Protein AF-0000000083134078 (afdb_homodimer)

Foldseek 3Di:
DPPPPPPPPPPPPPPPPPPPPPVPVPQFDFPAKEKEAEDDAWKKKKKKAKDFPPKWKWKAFPVGDIDGGMDIDIYGNVRMTMIGIGIPCPVPQDQRIKMKIKMFTPVDDQPPVGPGGWIKMKIWTAPGPQGIDIDMDTDDPKDKDWDADGPHGIYIYTD/DPPPPPPPPPPPPPPPPPPPPPVPVPDFDFPAKEKEAEDDAWKKKKKKAKDFPPKWKWKAFPVGDIDGGMDIDIYGNVRMTMIGIGIPCVVPQDQRIKMKIKMFTPVDDQPPVGPGGWIKMKIWTAPGPQGIDIDMDTDDPKDKDWDADGPHGIYIYTD

Sequence (318 aa):
MKKNTITTILTSAILALTTFSVYAENPPTAHTTHNITVNNSSKWYVKIVGISPFQPAYFIDQINNVYSSELNYIVSKDNSAQYGFAFSFNGSTDFNVAYTITAIDTSQSADADQKKTKSCTFIVGANGPADPNIHVENYQGAQCNYQIIEGKGEDFTLNMKKNTITTILTSAILALTTFSVYAENPPTAHTTHNITVNNSSKWYVKIVGISPFQPAYFIDQINNVYSSELNYIVSKDNSAQYGFAFSFNGSTDFNVAYTITAIDTSQSADADQKKTKSCTFIVGANGPADPNIHVENYQGAQCNYQIIEGKGEDFTLN

Nearest PDB structures (foldseek):
  6q67-assembly1_A  TM=2.451E-01  e=1.482E-01  Sus scrofa
  6hmv-assembly1_A  TM=2.308E-01  e=1.649E-01  Homo sapiens
  3h8u-assembly1_B  TM=3.763E-01  e=2.019E+00  Klebsiella pneumoniae subsp. pneumoniae MGH 78578
  6q67-assembly1_A  TM=2.312E-01  e=1.692E-01  Sus scrofa
  3h8u-assembly1_B  TM=3.760E-01  e=2.054E+00  Klebsiella pneumoniae subsp. pneumoniae MGH 78578

Organism: Piscirickettsia salmonis (NCBI:txid1238)

Radius of gyration: 26.94 Å; Cα contacts (8 Å, |Δi|>4): 736; chains: 2; bounding box: 50×85×102 Å

Secondary structure (DSSP, 8-state):
---------------------------PPPSEEEEEEE-SS-EEEEEEEE-SSSSPEEEE-TT--EESSEEEEEEETTB-EEEEEEE--SS-------EEEEEEE-SS---SS-SS-SEEEEEEEEEETTEEEEEEEEETT---EEEEETTTEEEEEE-/---------------------------PPPSEEEEEEE-SS-EEEEEEEE--SSSPEEEE-TT--EESSEEEEEEETTB-EEEEEEE--SS-------EEEEEEE-SS---SS-SS-SEEEEEEEEEETTEEEEEEEEETT---EEEEETTTEEEEEE-

Structure (mmCIF, N/CA/C/O backbone):
data_AF-0000000083134078-model_v1
#
loop_
_entity.id
_entity.type
_entity.pdbx_description
1 polymer 'Uncharacterized protein'
#
loop_
_atom_site.group_PDB
_atom_site.id
_atom_site.type_symbol
_atom_site.label_atom_id
_atom_site.label_alt_id
_atom_site.label_comp_id
_atom_site.label_asym_id
_atom_site.label_entity_id
_atom_site.label_seq_id
_atom_site.pdbx_PDB_ins_code
_atom_site.Cartn_x
_atom_site.Cartn_y
_atom_site.Cartn_z
_atom_site.occupancy
_atom_site.B_iso_or_equiv
_atom_site.auth_seq_id
_atom_site.auth_comp_id
_atom_site.auth_asym_id
_atom_site.auth_atom_id
_atom_site.pdbx_PDB_model_num
ATOM 1 N N . MET A 1 1 ? 3.801 -7.398 85.375 1 31.44 1 MET A N 1
ATOM 2 C CA . MET A 1 1 ? 4.266 -7.594 84 1 31.44 1 MET A CA 1
ATOM 3 C C . MET A 1 1 ? 3.113 -7.457 83 1 31.44 1 MET A C 1
ATOM 5 O O . MET A 1 1 ? 2.242 -8.328 82.938 1 31.44 1 MET A O 1
ATOM 9 N N . LYS A 1 2 ? 2.668 -6.199 82.75 1 30.86 2 LYS A N 1
ATOM 10 C CA . LYS A 1 2 ? 1.542 -5.879 81.875 1 30.86 2 LYS A CA 1
ATOM 11 C C . LYS A 1 2 ? 1.829 -6.293 80.438 1 30.86 2 LYS A C 1
ATOM 13 O O . LYS A 1 2 ? 2.854 -5.906 79.875 1 30.86 2 LYS A O 1
ATOM 18 N N . LYS A 1 3 ? 1.217 -7.422 80 1 37.41 3 LYS A N 1
ATOM 19 C CA . LYS A 1 3 ? 1.181 -7.984 78.625 1 37.41 3 LYS A CA 1
ATOM 20 C C . LYS A 1 3 ? 0.671 -6.961 77.625 1 37.41 3 LYS A C 1
ATOM 22 O O . LYS A 1 3 ? -0.495 -6.562 77.688 1 37.41 3 LYS A O 1
ATOM 27 N N . ASN A 1 4 ? 1.485 -5.988 77.25 1 33 4 ASN A N 1
ATOM 28 C CA . ASN A 1 4 ? 1.105 -5.082 76.188 1 33 4 ASN A CA 1
ATOM 29 C C . ASN A 1 4 ? 0.767 -5.848 74.938 1 33 4 ASN A C 1
ATOM 31 O O . ASN A 1 4 ? 1.604 -6.586 74.375 1 33 4 ASN A O 1
ATOM 35 N N . THR A 1 5 ? -0.509 -6.215 74.688 1 34.94 5 THR A N 1
ATOM 36 C CA . THR A 1 5 ? -1.077 -6.777 73.5 1 34.94 5 THR A CA 1
ATOM 37 C C . THR A 1 5 ? -0.816 -5.863 72.312 1 34.94 5 THR A C 1
ATOM 39 O O . THR A 1 5 ? -1.183 -4.684 72.312 1 34.94 5 THR A O 1
ATOM 42 N N . ILE A 1 6 ? 0.261 -6.078 71.5 1 36.75 6 ILE A N 1
ATOM 43 C CA . ILE A 1 6 ? 0.601 -5.484 70.25 1 36.75 6 ILE A CA 1
ATOM 44 C C . ILE A 1 6 ? -0.548 -5.691 69.25 1 36.75 6 ILE A C 1
ATOM 46 O O . ILE A 1 6 ? -0.917 -6.828 68.938 1 36.75 6 ILE A O 1
ATOM 50 N N . THR A 1 7 ? -1.551 -4.879 69.25 1 37.53 7 THR A N 1
ATOM 51 C CA . THR A 1 7 ? -2.562 -4.938 68.25 1 37.53 7 THR A CA 1
ATOM 52 C C . THR A 1 7 ? -1.945 -4.633 66.875 1 37.53 7 THR A C 1
ATOM 54 O O . THR A 1 7 ? -1.412 -3.545 66.625 1 37.53 7 THR A O 1
ATOM 57 N N . THR A 1 8 ? -1.4 -5.637 66.188 1 37.88 8 THR A N 1
ATOM 58 C CA . THR A 1 8 ? -0.969 -5.527 64.812 1 37.88 8 THR A CA 1
ATOM 59 C C . THR A 1 8 ? -2.115 -5.047 63.906 1 37.88 8 THR A C 1
ATOM 61 O O . THR A 1 8 ? -3.154 -5.703 63.812 1 37.88 8 THR A O 1
ATOM 64 N N . ILE A 1 9 ? -2.205 -3.738 63.719 1 40.34 9 ILE A N 1
ATOM 65 C CA . ILE A 1 9 ? -3.111 -3.17 62.75 1 40.34 9 ILE A CA 1
ATOM 66 C C . ILE A 1 9 ? -2.762 -3.707 61.344 1 40.34 9 ILE A C 1
ATOM 68 O O . ILE A 1 9 ? -1.648 -3.504 60.844 1 40.34 9 ILE A O 1
ATOM 72 N N . LEU A 1 10 ? -3.314 -4.828 60.969 1 38.94 10 LEU A N 1
ATOM 73 C CA . LEU A 1 10 ? -3.264 -5.293 59.594 1 38.94 10 LEU A CA 1
ATOM 74 C C . LEU A 1 10 ? -3.859 -4.258 58.625 1 38.94 10 LEU A C 1
ATOM 76 O O . LEU A 1 10 ? -5.062 -3.994 58.688 1 38.94 10 LEU A O 1
ATOM 80 N N . THR A 1 11 ? -3.066 -3.268 58.25 1 36.16 11 THR A N 1
ATOM 81 C CA . THR A 1 11 ? -3.457 -2.387 57.156 1 36.16 11 THR A CA 1
ATOM 82 C C . THR A 1 11 ? -3.686 -3.186 55.875 1 36.16 11 THR A C 1
ATOM 84 O O . THR A 1 11 ? -2.766 -3.83 55.375 1 36.16 11 THR A O 1
ATOM 87 N N . SER A 1 12 ? -4.887 -3.641 55.688 1 36.19 12 SER A N 1
ATOM 88 C CA . SER A 1 12 ? -5.273 -4.168 54.406 1 36.19 12 SER A CA 1
ATOM 89 C C . SER A 1 12 ? -5.008 -3.15 53.281 1 36.19 12 SER A C 1
ATOM 91 O O . SER A 1 12 ? -5.574 -2.057 53.281 1 36.19 12 SER A O 1
ATOM 93 N N . ALA A 1 13 ? -3.789 -3.129 52.812 1 37.25 13 ALA A N 1
ATOM 94 C CA . ALA A 1 13 ? -3.576 -2.402 51.562 1 37.25 13 ALA A CA 1
ATOM 95 C C . ALA A 1 13 ? -4.551 -2.865 50.469 1 37.25 13 ALA A C 1
ATOM 97 O O . ALA A 1 13 ? -4.543 -4.035 50.094 1 37.25 13 ALA A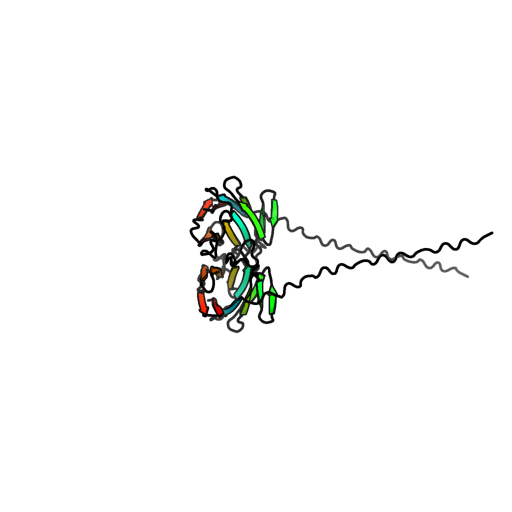 O 1
ATOM 98 N N . ILE A 1 14 ? -5.703 -2.25 50.438 1 36.5 14 ILE A N 1
ATOM 99 C CA . ILE A 1 14 ? -6.562 -2.424 49.281 1 36.5 14 ILE A CA 1
ATOM 100 C C . ILE A 1 14 ? -5.762 -2.178 48 1 36.5 14 ILE A C 1
ATOM 102 O O . ILE A 1 14 ? -5.246 -1.077 47.781 1 36.5 14 ILE A O 1
ATOM 106 N N . LEU A 1 15 ? -5.062 -3.17 47.5 1 38.94 15 LEU A N 1
ATOM 107 C CA . LEU A 1 15 ? -4.609 -3.111 46.125 1 38.94 15 LEU A CA 1
ATOM 108 C C . LEU A 1 15 ? -5.754 -2.727 45.188 1 38.94 15 LEU A C 1
ATOM 110 O O . LEU A 1 15 ? -6.695 -3.502 45 1 38.94 15 LEU A O 1
ATOM 114 N N . ALA A 1 16 ? -5.957 -1.44 45.094 1 37.16 16 ALA A N 1
ATOM 115 C CA . ALA A 1 16 ? -6.828 -1.016 44 1 37.16 16 ALA A CA 1
ATOM 116 C C . ALA A 1 16 ? -6.363 -1.605 42.656 1 37.16 16 ALA A C 1
ATOM 118 O O . ALA A 1 16 ? -5.309 -1.231 42.156 1 37.16 16 ALA A O 1
ATOM 119 N N . LEU A 1 17 ? -6.746 -2.82 42.406 1 37.56 17 LEU A N 1
ATOM 120 C CA . LEU A 1 17 ? -6.703 -3.223 41 1 37.56 17 LEU A CA 1
ATOM 121 C C . LEU A 1 17 ? -7.328 -2.156 40.094 1 37.56 17 LEU A C 1
ATOM 123 O O . LEU A 1 17 ? -8.547 -1.947 40.125 1 37.56 17 LEU A O 1
ATOM 127 N N . THR A 1 18 ? -6.598 -1.135 39.875 1 36.56 18 THR A N 1
ATOM 128 C CA . THR A 1 18 ? -7.031 -0.328 38.75 1 36.56 18 THR A CA 1
ATOM 129 C C . THR A 1 18 ? -7.328 -1.21 37.531 1 36.56 18 THR A C 1
ATOM 131 O O . THR A 1 18 ? -6.43 -1.861 37 1 36.56 18 THR A O 1
ATOM 134 N N . THR A 1 19 ? -8.547 -1.695 37.469 1 36.25 19 THR A N 1
ATOM 135 C CA . THR A 1 19 ? -8.984 -2.184 36.188 1 36.25 19 THR A CA 1
ATOM 136 C C . THR A 1 19 ? -8.633 -1.188 35.094 1 36.25 19 THR A C 1
ATOM 138 O O . THR A 1 19 ? -9.086 -0.04 35.094 1 36.25 19 THR A O 1
ATOM 141 N N . PHE A 1 20 ? -7.438 -1.213 34.594 1 33.19 20 PHE A N 1
ATOM 142 C CA . PHE A 1 20 ? -7.359 -0.649 33.25 1 33.19 20 PHE A CA 1
ATOM 143 C C . PHE A 1 20 ? -8.57 -1.047 32.438 1 33.19 20 PHE A C 1
ATOM 145 O O . PHE A 1 20 ? -8.781 -2.229 32.156 1 33.19 20 PHE A O 1
ATOM 152 N N . SER A 1 21 ? -9.602 -0.373 32.656 1 33.81 21 SER A N 1
ATOM 153 C CA . SER A 1 21 ? -10.586 -0.523 31.578 1 33.81 21 SER A CA 1
ATOM 154 C C . SER A 1 21 ? -9.906 -0.585 30.219 1 33.81 21 SER A C 1
ATOM 156 O O . SER A 1 21 ? -9.281 0.387 29.781 1 33.81 21 SER A O 1
ATOM 158 N N . VAL A 1 22 ? -9.312 -1.661 29.859 1 34.5 22 VAL A N 1
ATOM 159 C CA . VAL A 1 22 ? -9.234 -1.769 28.406 1 34.5 22 VAL A CA 1
ATOM 160 C C . VAL A 1 22 ? -10.492 -1.168 27.781 1 34.5 22 VAL A C 1
ATOM 162 O O . VAL A 1 22 ? -11.594 -1.691 27.969 1 34.5 22 VAL A O 1
ATOM 165 N N . TYR A 1 23 ? -10.773 0.111 28 1 34.47 23 TYR A N 1
ATOM 166 C CA . TYR A 1 23 ? -11.734 0.601 27.016 1 34.47 23 TYR A CA 1
ATOM 167 C C . TYR A 1 23 ? -11.766 -0.298 25.781 1 34.47 23 TYR A C 1
ATOM 169 O O . TYR A 1 23 ? -10.766 -0.421 25.078 1 34.47 23 TYR A O 1
ATOM 177 N N . ALA A 1 24 ? -12.281 -1.46 25.922 1 36.22 24 ALA A N 1
ATOM 178 C CA . ALA A 1 24 ? -12.68 -2.186 24.719 1 36.22 24 ALA A CA 1
ATOM 179 C C . ALA A 1 24 ? -13.117 -1.225 23.609 1 36.22 24 ALA A C 1
ATOM 181 O O . ALA A 1 24 ? -14.133 -0.534 23.75 1 36.22 24 ALA A O 1
ATOM 182 N N . GLU A 1 25 ? -12.297 -0.34 23.125 1 45.81 25 GLU A N 1
ATOM 183 C CA . GLU A 1 25 ? -12.805 0.382 21.953 1 45.81 25 GLU A CA 1
ATOM 184 C C . GLU A 1 25 ? -13.812 -0.462 21.172 1 45.81 25 GLU A C 1
ATOM 186 O O . GLU A 1 25 ? -13.602 -1.659 20.969 1 45.81 25 GLU A O 1
ATOM 191 N N . ASN A 1 26 ? -15.109 -0.338 21.422 1 53.22 26 ASN A N 1
ATOM 192 C CA . ASN A 1 26 ? -16.094 -0.969 20.562 1 53.22 26 ASN A CA 1
ATOM 193 C C . ASN A 1 26 ? -15.523 -1.249 19.172 1 53.22 26 ASN A C 1
ATOM 195 O O . ASN A 1 26 ? -14.797 -0.426 18.625 1 53.22 26 ASN A O 1
ATOM 199 N N . PRO A 1 27 ? -15.516 -2.529 18.906 1 59.06 27 PRO A N 1
ATOM 200 C CA . PRO A 1 27 ? -15.016 -2.801 17.562 1 59.06 27 PRO A CA 1
ATOM 201 C C . PRO A 1 27 ? -15.523 -1.796 16.531 1 59.06 27 PRO A C 1
ATOM 203 O O . PRO A 1 27 ? -16.672 -1.366 16.594 1 59.06 27 PRO A O 1
ATOM 206 N N . PRO A 1 28 ? -14.625 -1.198 15.82 1 74.81 28 PRO A N 1
ATOM 207 C CA . PRO A 1 28 ? -15.086 -0.251 14.797 1 74.81 28 PRO A CA 1
ATOM 208 C C . PRO A 1 28 ? -16.172 -0.836 13.898 1 74.81 28 PRO A C 1
ATOM 210 O O . PRO A 1 28 ? -16.188 -2.043 13.648 1 74.81 28 PRO A O 1
ATOM 213 N N . THR A 1 29 ? -17.234 -0.148 13.758 1 83.69 29 THR A N 1
ATOM 214 C CA . THR A 1 29 ? -18.266 -0.491 12.773 1 83.69 29 THR A CA 1
ATOM 215 C C . THR A 1 29 ? -17.797 -0.151 11.359 1 83.69 29 THR A C 1
ATOM 217 O O . THR A 1 29 ? -17.188 0.9 11.141 1 83.69 29 THR A O 1
ATOM 220 N N . ALA A 1 30 ? -18.141 -1.077 10.469 1 88.62 30 ALA A N 1
ATOM 221 C CA . ALA A 1 30 ? -17.719 -0.867 9.086 1 88.62 30 ALA A CA 1
ATOM 222 C C . ALA A 1 30 ? -18.359 0.384 8.5 1 88.62 30 ALA A C 1
ATOM 224 O O . ALA A 1 30 ? -19.578 0.586 8.625 1 88.62 30 ALA A O 1
ATOM 225 N N . HIS A 1 31 ? -17.609 1.177 7.867 1 89.19 31 HIS A N 1
ATOM 226 C CA . HIS A 1 31 ? -18.094 2.322 7.102 1 89.19 31 HIS A CA 1
ATOM 227 C C . HIS A 1 31 ? -18.547 1.9 5.707 1 89.19 31 HIS A C 1
ATOM 229 O O . HIS A 1 31 ? -19.516 2.445 5.176 1 89.19 31 HIS A O 1
ATOM 235 N N . THR A 1 32 ? -17.812 1.04 5.141 1 93.88 32 THR A N 1
ATOM 236 C CA . THR A 1 32 ? -18.141 0.482 3.834 1 93.88 32 THR A CA 1
ATOM 237 C C . THR A 1 32 ? -17.938 -1.031 3.828 1 93.88 32 THR A C 1
ATOM 239 O O . THR A 1 32 ? -17.188 -1.57 4.648 1 93.88 32 THR A O 1
ATOM 242 N N . THR A 1 33 ? -18.672 -1.695 2.924 1 96.38 33 THR A N 1
ATOM 243 C CA . THR A 1 33 ? -18.531 -3.129 2.695 1 96.38 33 THR A CA 1
ATOM 244 C C . THR A 1 33 ? -18.078 -3.408 1.265 1 96.38 33 THR A C 1
ATOM 246 O O . THR A 1 33 ? -18.578 -2.789 0.321 1 96.38 33 THR A O 1
ATOM 249 N N . HIS A 1 34 ? -17.203 -4.367 1.06 1 98.31 34 HIS A N 1
ATOM 250 C CA . HIS A 1 34 ? -16.578 -4.625 -0.233 1 98.31 34 HIS A CA 1
ATOM 251 C C . HIS A 1 34 ? -16.594 -6.113 -0.566 1 98.31 34 HIS A C 1
ATOM 253 O O . HIS A 1 34 ? -16.484 -6.953 0.328 1 98.31 34 HIS A O 1
ATOM 259 N N . ASN A 1 35 ? -16.734 -6.391 -1.796 1 98.31 35 ASN A N 1
ATOM 260 C CA . ASN A 1 35 ? -16.594 -7.746 -2.316 1 98.31 35 ASN A CA 1
ATOM 261 C C . ASN A 1 35 ? -15.398 -7.875 -3.256 1 98.31 35 ASN A C 1
ATOM 263 O O . ASN A 1 35 ? -15.109 -6.953 -4.023 1 98.31 35 ASN A O 1
ATOM 267 N N . ILE A 1 36 ? -14.719 -9.016 -3.156 1 98.75 36 ILE A N 1
ATOM 268 C CA . ILE A 1 36 ? -13.672 -9.375 -4.105 1 98.75 36 ILE A CA 1
ATOM 269 C C . ILE A 1 36 ? -14.039 -10.68 -4.812 1 98.75 36 ILE A C 1
ATOM 271 O O . ILE A 1 36 ? -14.227 -11.719 -4.168 1 98.75 36 ILE A O 1
ATOM 275 N N . THR A 1 37 ? -14.109 -10.586 -6.094 1 98.44 37 THR A N 1
ATOM 276 C CA . THR A 1 37 ? -14.547 -11.75 -6.852 1 98.44 37 THR A CA 1
ATOM 277 C C . THR A 1 37 ? -13.586 -12.039 -8 1 98.44 37 THR A C 1
ATOM 279 O O . THR A 1 37 ? -12.797 -11.172 -8.391 1 98.44 37 THR A O 1
ATOM 282 N N . VAL A 1 38 ? -13.594 -13.266 -8.453 1 97.12 38 VAL A N 1
ATOM 283 C CA . VAL A 1 38 ? -12.852 -13.742 -9.617 1 97.12 38 VAL A CA 1
ATOM 284 C C . VAL A 1 38 ? -13.82 -14.32 -10.648 1 97.12 38 VAL A C 1
ATOM 286 O O . VAL A 1 38 ? -14.703 -15.109 -10.312 1 97.12 38 VAL A O 1
ATOM 289 N N . ASN A 1 39 ? -13.617 -13.922 -11.867 1 89 39 ASN A N 1
ATOM 290 C CA . ASN A 1 39 ? -14.555 -14.383 -12.883 1 89 39 ASN A CA 1
ATOM 291 C C . ASN A 1 39 ? -13.992 -15.555 -13.68 1 89 39 ASN A C 1
ATOM 293 O O . ASN A 1 39 ? -14.711 -16.188 -14.461 1 89 39 ASN A O 1
ATOM 297 N N . ASN A 1 40 ? -12.805 -15.867 -13.539 1 90.81 40 ASN A N 1
ATOM 298 C CA . ASN A 1 40 ? -12.18 -16.969 -14.266 1 90.81 40 ASN A CA 1
ATOM 299 C C . ASN A 1 40 ? -11.727 -18.078 -13.32 1 90.81 40 ASN A C 1
ATOM 301 O O . ASN A 1 40 ? -12.094 -18.094 -12.141 1 90.81 40 ASN A O 1
ATOM 305 N N . SER A 1 41 ? -11.016 -19.047 -13.82 1 89.44 41 SER A N 1
ATOM 306 C CA . SER A 1 41 ? -10.656 -20.219 -13.023 1 89.44 41 SER A CA 1
ATOM 307 C C . SER A 1 41 ? -9.398 -19.984 -12.211 1 89.44 41 SER A C 1
ATOM 309 O O . SER A 1 41 ? -8.852 -20.906 -11.602 1 89.44 41 SER A O 1
ATOM 311 N N . SER A 1 42 ? -9 -18.781 -12.148 1 92.12 42 SER A N 1
ATOM 312 C CA . SER A 1 42 ? -7.762 -18.484 -11.43 1 92.12 42 SER A CA 1
ATOM 313 C C . SER A 1 42 ? -7.992 -18.469 -9.922 1 92.12 42 SER A C 1
ATOM 315 O O . SER A 1 42 ? -9.117 -18.297 -9.461 1 92.12 42 SER A O 1
ATOM 317 N N . LYS A 1 43 ? -6.91 -18.781 -9.25 1 94.56 43 LYS A N 1
ATOM 318 C CA . LYS A 1 43 ? -6.855 -18.641 -7.793 1 94.56 43 LYS A CA 1
ATOM 319 C C . LYS A 1 43 ? -5.918 -17.516 -7.379 1 94.56 43 LYS A C 1
ATOM 321 O O . LYS A 1 43 ? -4.762 -17.469 -7.801 1 94.56 43 LYS A O 1
ATOM 326 N N . TRP A 1 44 ? -6.48 -16.625 -6.547 1 96.06 44 TRP A N 1
ATOM 327 C CA . TRP A 1 44 ? -5.723 -15.422 -6.188 1 96.06 44 TRP A CA 1
ATOM 328 C C . TRP A 1 44 ? -5.477 -15.367 -4.684 1 96.06 44 TRP A C 1
ATOM 330 O O . TRP A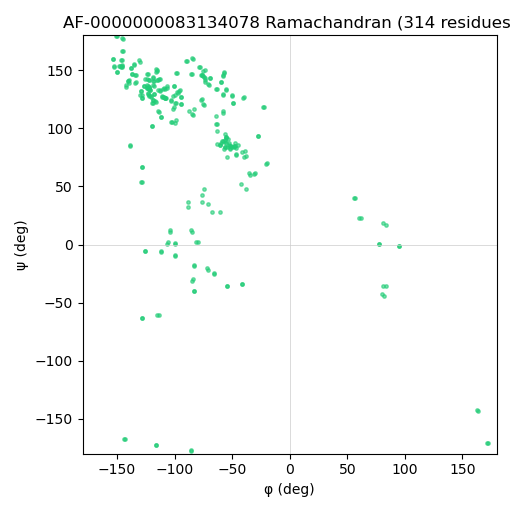 1 44 ? -6.371 -15.68 -3.891 1 96.06 44 TRP A O 1
ATOM 340 N N . TYR A 1 45 ? -4.301 -15.016 -4.309 1 95.31 45 TYR A N 1
ATOM 341 C CA . TYR A 1 45 ? -4.023 -14.609 -2.934 1 95.31 45 TYR A CA 1
ATOM 342 C C . TYR A 1 45 ? -4.109 -13.094 -2.785 1 95.31 45 TYR A C 1
ATOM 344 O O . TYR A 1 45 ? -3.467 -12.359 -3.535 1 95.31 45 TYR A O 1
ATOM 352 N N . VAL A 1 46 ? -4.906 -12.703 -1.833 1 97.38 46 VAL A N 1
ATOM 353 C CA . VAL A 1 46 ? -5.203 -11.281 -1.658 1 97.38 46 VAL A CA 1
ATOM 354 C C . VAL A 1 46 ? -4.711 -10.812 -0.291 1 97.38 46 VAL A C 1
ATOM 356 O O . VAL A 1 46 ? -4.98 -11.461 0.727 1 97.38 46 VAL A O 1
ATOM 359 N N . LYS A 1 47 ? -3.975 -9.75 -0.27 1 96.88 47 LYS A N 1
ATOM 360 C CA . LYS A 1 47 ? -3.547 -9.086 0.96 1 96.88 47 LYS A CA 1
ATOM 361 C C . LYS A 1 47 ? -4.078 -7.66 1.032 1 96.88 47 LYS A C 1
ATOM 363 O O . LYS A 1 47 ? -3.896 -6.875 0.1 1 96.88 47 LYS A O 1
ATOM 368 N N . ILE A 1 48 ? -4.77 -7.355 2.084 1 98 48 ILE A N 1
ATOM 369 C CA . ILE A 1 48 ? -5.289 -6.02 2.361 1 98 48 ILE A CA 1
ATOM 370 C C . ILE A 1 48 ? -4.504 -5.387 3.508 1 98 48 ILE A C 1
ATOM 372 O O . ILE A 1 48 ? -4.383 -5.977 4.586 1 98 48 ILE A O 1
ATOM 376 N N . VAL A 1 49 ? -3.965 -4.172 3.266 1 96.56 49 VAL A N 1
ATOM 377 C CA . VAL A 1 49 ? -3.082 -3.566 4.258 1 96.56 49 VAL A CA 1
ATOM 378 C C . VAL A 1 49 ? -3.338 -2.062 4.328 1 96.56 49 VAL A C 1
ATOM 380 O O . VAL A 1 49 ? -3.43 -1.395 3.295 1 96.56 49 VAL A O 1
ATOM 383 N N . GLY A 1 50 ? -3.426 -1.51 5.574 1 95.44 50 GLY A N 1
ATOM 384 C CA . GLY A 1 50 ? -3.453 -0.065 5.746 1 95.44 50 GLY A CA 1
ATOM 385 C C . GLY A 1 50 ? -2.123 0.597 5.434 1 95.44 50 GLY A C 1
ATOM 386 O O . GLY A 1 50 ? -1.069 0.111 5.852 1 95.44 50 GLY A O 1
ATOM 387 N N . ILE A 1 51 ? -2.225 1.786 4.699 1 96 51 ILE A N 1
ATOM 388 C CA . ILE A 1 51 ? -0.951 2.32 4.234 1 96 51 ILE A CA 1
ATOM 389 C C . ILE A 1 51 ? -0.797 3.768 4.695 1 96 51 ILE A C 1
ATOM 391 O O . ILE A 1 51 ? 0.259 4.379 4.508 1 96 51 ILE A O 1
ATOM 395 N N . SER A 1 52 ? -1.766 4.301 5.27 1 91.38 52 SER A N 1
ATOM 396 C CA . SER A 1 52 ? -1.7 5.699 5.68 1 91.38 52 SER A CA 1
ATOM 397 C C . SER A 1 52 ? -1.044 5.844 7.047 1 91.38 52 SER A C 1
ATOM 399 O O . SER A 1 52 ? -1.258 5.016 7.934 1 91.38 52 SER A O 1
ATOM 401 N N . PRO A 1 53 ? -0.335 7 7.145 1 87.69 53 PRO A N 1
ATOM 402 C CA . PRO A 1 53 ? 0.159 7.293 8.492 1 87.69 53 PRO A CA 1
ATOM 403 C C . PRO A 1 53 ? -0.947 7.758 9.438 1 87.69 53 PRO A C 1
ATOM 405 O O . PRO A 1 53 ? -1.974 8.273 8.984 1 87.69 53 PRO A O 1
ATOM 408 N N . PHE A 1 54 ? -0.893 7.531 10.758 1 76.94 54 PHE A N 1
ATOM 409 C CA . PHE A 1 54 ? -1.617 8.109 11.883 1 76.94 54 PHE A CA 1
ATOM 410 C C . PHE A 1 54 ? -2.996 7.48 12.023 1 76.94 54 PHE A C 1
ATOM 412 O O . PHE A 1 54 ? -3.494 7.305 13.133 1 76.94 54 PHE A O 1
ATOM 419 N N . GLN A 1 55 ? -3.643 7.309 10.805 1 75.25 55 GLN A N 1
ATOM 420 C CA . GLN A 1 55 ? -4.992 6.77 10.93 1 75.25 55 GLN A CA 1
ATOM 421 C C . GLN A 1 55 ? -5.02 5.277 10.602 1 75.25 55 GLN A C 1
ATOM 423 O O . GLN A 1 55 ? -4.785 4.879 9.461 1 75.25 55 GLN A O 1
ATOM 428 N N . PRO A 1 56 ? -5.359 4.625 11.586 1 81 56 PRO A N 1
ATOM 429 C CA . PRO A 1 56 ? -5.387 3.186 11.32 1 81 56 PRO A CA 1
ATOM 430 C C . PRO A 1 56 ? -6.574 2.768 10.461 1 81 56 PRO A C 1
ATOM 432 O O . PRO A 1 56 ? -7.656 3.352 10.562 1 81 56 PRO A O 1
ATOM 435 N N . ALA A 1 57 ? -6.301 1.851 9.641 1 89.12 57 ALA A N 1
ATOM 436 C CA . ALA A 1 57 ? -7.355 1.145 8.914 1 89.12 57 ALA A CA 1
ATOM 437 C C . ALA A 1 57 ? -7.73 -0.152 9.625 1 89.12 57 ALA A C 1
ATOM 439 O O . ALA A 1 57 ? -6.859 -0.889 10.094 1 89.12 57 ALA A O 1
ATOM 440 N N . TYR A 1 58 ? -9.055 -0.314 9.758 1 91.75 58 TYR A N 1
ATOM 441 C CA . TYR A 1 58 ? -9.539 -1.58 10.297 1 91.75 58 TYR A CA 1
ATOM 442 C C . TYR A 1 58 ? -10.312 -2.359 9.242 1 91.75 58 TYR A C 1
ATOM 444 O O . TYR A 1 58 ? -11.078 -1.778 8.469 1 91.75 58 TYR A O 1
ATOM 452 N N . PHE A 1 59 ? -10.094 -3.646 9.328 1 95.69 59 PHE A N 1
ATOM 453 C CA . PHE A 1 59 ? -10.781 -4.543 8.406 1 95.69 59 PHE A CA 1
ATOM 454 C C . PHE A 1 59 ? -11.602 -5.578 9.156 1 95.69 59 PHE A C 1
ATOM 456 O O . PHE A 1 59 ? -11.125 -6.168 10.133 1 95.69 59 PHE A O 1
ATOM 463 N N . ILE A 1 60 ? -12.781 -5.766 8.742 1 95.56 60 ILE A N 1
ATOM 464 C CA . ILE A 1 60 ? -13.719 -6.676 9.391 1 95.56 60 ILE A CA 1
ATOM 465 C C . ILE A 1 60 ? -14.086 -7.805 8.43 1 95.56 60 ILE A C 1
ATOM 467 O O . ILE A 1 60 ? -14.594 -7.551 7.332 1 95.56 60 ILE A O 1
ATOM 471 N N . ASP A 1 61 ? -13.859 -8.977 8.852 1 95.5 61 ASP A N 1
ATOM 472 C CA . ASP A 1 61 ? -14.141 -10.086 7.938 1 95.5 61 ASP A CA 1
ATOM 473 C C . ASP A 1 61 ? -15.602 -10.516 8.031 1 95.5 61 ASP A C 1
ATOM 475 O O . ASP A 1 61 ? -16.406 -9.883 8.727 1 95.5 61 ASP A O 1
ATOM 479 N N . GLN A 1 62 ? -15.93 -11.516 7.301 1 92.31 62 GLN A N 1
ATOM 480 C CA . GLN A 1 62 ? -17.312 -11.945 7.141 1 92.31 62 GLN A CA 1
ATOM 481 C C . GLN A 1 62 ? -17.891 -12.461 8.461 1 92.31 62 GLN A C 1
ATOM 483 O O . GLN A 1 62 ? -19.109 -12.5 8.641 1 92.31 62 GLN A O 1
ATOM 488 N N . ILE A 1 63 ? -17.062 -12.906 9.312 1 92.25 63 ILE A N 1
ATOM 489 C CA . ILE A 1 63 ? -17.562 -13.422 10.586 1 92.25 63 ILE A CA 1
ATOM 490 C C . ILE A 1 63 ? -17.297 -12.398 11.695 1 92.25 63 ILE A C 1
ATOM 492 O O . ILE A 1 63 ? -17.234 -12.758 12.875 1 92.25 63 ILE A O 1
ATOM 496 N N . ASN A 1 64 ? -16.938 -11.195 11.391 1 92.06 64 ASN A N 1
ATOM 497 C CA . ASN A 1 64 ? -16.875 -9.992 12.219 1 92.06 64 ASN A CA 1
ATOM 498 C C . ASN A 1 64 ? -15.609 -9.945 13.055 1 92.06 64 ASN A C 1
ATOM 500 O O . ASN A 1 64 ? -15.57 -9.305 14.109 1 92.06 64 ASN A O 1
ATOM 504 N N . ASN A 1 65 ? -14.641 -10.734 12.656 1 93.81 65 ASN A N 1
ATOM 505 C CA . ASN A 1 65 ? -13.328 -10.477 13.242 1 93.81 65 ASN A CA 1
ATOM 506 C C . ASN A 1 65 ? -12.734 -9.164 12.742 1 93.81 65 ASN A C 1
ATOM 508 O O . ASN A 1 65 ? -12.875 -8.836 11.562 1 93.81 65 ASN A O 1
ATOM 512 N N . VAL A 1 66 ? -12.039 -8.484 13.68 1 92.81 66 VAL A N 1
ATOM 513 C CA . VAL A 1 66 ? -11.461 -7.188 13.336 1 92.81 66 VAL A CA 1
ATOM 514 C C . VAL A 1 66 ? -9.945 -7.309 13.234 1 92.81 66 VAL A C 1
ATOM 516 O O . VAL A 1 66 ? -9.305 -7.891 14.117 1 92.81 66 VAL A O 1
ATOM 519 N N . TYR A 1 67 ? -9.43 -6.715 12.148 1 92.38 67 TYR A N 1
ATOM 520 C CA . TYR A 1 67 ? -7.996 -6.711 11.891 1 92.38 67 TYR A CA 1
ATOM 521 C C . TYR A 1 67 ? -7.473 -5.285 11.734 1 92.38 67 TYR A C 1
ATOM 523 O O . TYR A 1 67 ? -8.102 -4.457 11.07 1 92.38 67 TYR A O 1
ATOM 531 N N . SER A 1 68 ? -6.289 -4.918 12.336 1 84.62 68 SER A N 1
ATOM 532 C CA . SER A 1 68 ? -5.762 -3.561 12.258 1 84.62 68 SER A CA 1
ATOM 533 C C . SER A 1 68 ? -4.484 -3.514 11.43 1 84.62 68 SER A C 1
ATOM 535 O O . SER A 1 68 ? -3.953 -2.436 11.156 1 84.62 68 SER A O 1
ATOM 537 N N . SER A 1 69 ? -3.934 -4.566 11.008 1 82.38 69 SER A N 1
ATOM 538 C CA . SER A 1 69 ? -2.67 -4.578 10.281 1 82.38 69 SER A CA 1
ATOM 539 C C . SER A 1 69 ? -2.865 -5.043 8.836 1 82.38 69 SER A C 1
ATOM 541 O O . SER A 1 69 ? -2.602 -4.293 7.895 1 82.38 69 SER A O 1
ATOM 543 N N . GLU A 1 70 ? -3.359 -6.27 8.75 1 92.56 70 GLU A N 1
ATOM 544 C CA . GLU A 1 70 ? -3.578 -6.832 7.418 1 92.56 70 GLU A CA 1
ATOM 545 C C . GLU A 1 70 ? -4.695 -7.871 7.441 1 92.56 70 GLU A C 1
ATOM 547 O O . GLU A 1 70 ? -5.031 -8.414 8.5 1 92.56 70 GLU A O 1
ATOM 552 N N . LEU A 1 71 ? -5.32 -8.047 6.371 1 96.56 71 LEU A N 1
ATOM 553 C CA . LEU A 1 71 ? -6.328 -9.07 6.125 1 96.56 71 LEU A CA 1
ATOM 554 C C . LEU A 1 71 ? -6.027 -9.836 4.836 1 96.56 71 LEU A C 1
ATOM 556 O O . LEU A 1 71 ? -5.773 -9.227 3.795 1 96.56 71 LEU A O 1
ATOM 560 N N . ASN A 1 72 ? -6.02 -11.211 4.977 1 96.62 72 ASN A N 1
ATOM 561 C CA . ASN A 1 72 ? -5.637 -12.039 3.838 1 96.62 72 ASN A CA 1
ATOM 562 C C . ASN A 1 72 ? -6.773 -12.961 3.404 1 96.62 72 ASN A C 1
ATOM 564 O O . ASN A 1 72 ? -7.512 -13.477 4.242 1 96.62 72 ASN A O 1
ATOM 568 N N . TYR A 1 73 ? -6.855 -13.164 2.082 1 97.19 73 TYR A N 1
ATOM 569 C CA . TYR A 1 73 ? -7.844 -14.078 1.527 1 97.19 73 TYR A CA 1
ATOM 570 C C . TYR A 1 73 ? -7.238 -14.93 0.417 1 97.19 73 TYR A C 1
ATOM 572 O O . TYR A 1 73 ? -6.266 -14.523 -0.222 1 97.19 73 TYR A O 1
ATOM 580 N N . ILE A 1 74 ? -7.801 -16.094 0.274 1 96.5 74 ILE A N 1
ATOM 581 C CA . ILE A 1 74 ? -7.715 -16.812 -0.99 1 96.5 74 ILE A CA 1
ATOM 582 C C . ILE A 1 74 ? -9.039 -16.688 -1.746 1 96.5 74 ILE A C 1
ATOM 584 O O . ILE A 1 74 ? -10.094 -17.031 -1.218 1 96.5 74 ILE A O 1
ATOM 588 N N . VAL A 1 75 ? -8.945 -16.203 -2.973 1 97.88 75 VAL A N 1
ATOM 589 C CA . VAL A 1 75 ? -10.164 -15.93 -3.729 1 97.88 75 VAL A CA 1
ATOM 590 C C . VAL A 1 75 ? -10.141 -16.703 -5.043 1 97.88 75 VAL A C 1
ATOM 592 O O . VAL A 1 75 ? -9.109 -16.766 -5.719 1 97.88 75 VAL A O 1
ATOM 595 N N . SER A 1 76 ? -11.18 -17.281 -5.344 1 97 76 SER A N 1
ATOM 596 C CA . SER A 1 76 ? -11.398 -18 -6.598 1 97 76 SER A CA 1
ATOM 597 C C . SER A 1 76 ? -12.844 -17.875 -7.062 1 97 76 SER A C 1
ATOM 599 O O . SER A 1 76 ? -13.656 -17.219 -6.406 1 97 76 SER A O 1
ATOM 601 N N . LYS A 1 77 ? -13.102 -18.453 -8.219 1 95.88 77 LYS A N 1
ATOM 602 C CA . LYS A 1 77 ? -14.438 -18.359 -8.789 1 95.88 77 LYS A CA 1
ATOM 603 C C . LYS A 1 77 ? -15.492 -18.859 -7.801 1 95.88 77 LYS A C 1
ATOM 605 O O . LYS A 1 77 ? -16.578 -18.297 -7.711 1 95.88 77 LYS A O 1
ATOM 610 N N . ASP A 1 78 ? -15.148 -19.875 -7.043 1 94.5 78 ASP A N 1
ATOM 611 C CA . ASP A 1 78 ? -16.109 -20.5 -6.141 1 94.5 78 ASP A CA 1
ATOM 612 C C . ASP A 1 78 ? -15.93 -20 -4.711 1 94.5 78 ASP A C 1
ATOM 614 O O . ASP A 1 78 ? -16.609 -20.469 -3.793 1 94.5 78 ASP A O 1
ATOM 618 N N . ASN A 1 79 ? -14.992 -19.109 -4.504 1 96.06 79 ASN A N 1
ATOM 619 C CA . ASN A 1 79 ? -14.672 -18.625 -3.168 1 96.06 79 ASN A CA 1
ATOM 620 C C . ASN A 1 79 ? -14.422 -17.109 -3.174 1 96.06 79 ASN A C 1
ATOM 622 O O . ASN A 1 79 ? -13.273 -16.672 -3.162 1 96.06 79 ASN A O 1
ATOM 626 N N . SER A 1 80 ? -15.523 -16.328 -3.066 1 97.56 80 SER A N 1
ATOM 627 C CA . SER A 1 80 ? -15.398 -14.875 -3.016 1 97.56 80 SER A CA 1
ATOM 628 C C . SER A 1 80 ? -15.109 -14.391 -1.598 1 97.56 80 SER A C 1
ATOM 630 O O . SER A 1 80 ? -15.289 -15.141 -0.634 1 97.56 80 SER A O 1
ATOM 632 N N . ALA A 1 81 ? -14.594 -13.211 -1.506 1 98.06 81 ALA A N 1
ATOM 633 C CA . ALA A 1 81 ? -14.336 -12.602 -0.201 1 98.06 81 ALA A CA 1
ATOM 634 C C . ALA A 1 81 ? -15.203 -11.367 0.008 1 98.06 81 ALA A C 1
ATOM 636 O O . ALA A 1 81 ? -15.547 -10.672 -0.952 1 98.06 81 ALA A O 1
ATOM 637 N N . GLN A 1 82 ? -15.523 -11.148 1.263 1 98.06 82 GLN A N 1
ATOM 638 C CA . GLN A 1 82 ? -16.188 -9.93 1.699 1 98.06 82 GLN A CA 1
ATOM 639 C C . GLN A 1 82 ? -15.531 -9.359 2.953 1 98.06 82 GLN A C 1
ATOM 641 O O . GLN A 1 82 ? -15.188 -10.102 3.871 1 98.06 82 GLN A O 1
ATOM 646 N N . TYR A 1 83 ? -15.398 -8.07 2.967 1 97.94 83 TYR A N 1
ATOM 647 C CA . TYR A 1 83 ? -14.844 -7.453 4.168 1 97.94 83 TYR A CA 1
ATOM 648 C C . TYR A 1 83 ? -15.438 -6.066 4.395 1 97.94 83 TYR A C 1
ATOM 650 O O . TYR A 1 83 ? -15.898 -5.422 3.451 1 97.94 83 TYR A O 1
ATOM 658 N N . GLY A 1 84 ? -15.453 -5.676 5.641 1 96.81 84 GLY A N 1
ATOM 659 C CA . GLY A 1 84 ? -15.773 -4.305 6.008 1 96.81 84 GLY A CA 1
ATOM 660 C C . GLY A 1 84 ? -14.547 -3.451 6.266 1 96.81 84 GLY A C 1
ATOM 661 O O . GLY A 1 84 ? -13.508 -3.961 6.691 1 96.81 84 GLY A O 1
ATOM 662 N N . PHE A 1 85 ? -14.727 -2.193 5.938 1 94.44 85 PHE A N 1
ATOM 663 C CA . PHE A 1 85 ? -13.688 -1.221 6.258 1 94.44 85 PHE A CA 1
ATOM 664 C C . PHE A 1 85 ? -14.172 -0.236 7.316 1 94.44 85 PHE A C 1
ATOM 666 O O . PHE A 1 85 ? -15.281 0.283 7.223 1 94.44 85 PHE A O 1
ATOM 673 N N . ALA A 1 86 ? -13.258 -0.07 8.289 1 90.38 86 ALA A N 1
ATOM 674 C CA . ALA A 1 86 ? -13.555 0.884 9.352 1 90.38 86 ALA A CA 1
ATOM 675 C C . ALA A 1 86 ? -12.336 1.726 9.695 1 90.38 86 ALA A C 1
ATOM 677 O O . ALA A 1 86 ? -11.195 1.307 9.461 1 90.38 86 ALA A O 1
ATOM 678 N N . PHE A 1 87 ? -12.508 2.973 10.07 1 82.81 87 PHE A N 1
ATOM 679 C CA . PHE A 1 87 ? -11.445 3.807 10.617 1 82.81 87 PHE A CA 1
ATOM 680 C C . PHE A 1 87 ? -11.969 4.664 11.766 1 82.81 87 PHE A C 1
ATOM 682 O O . PHE A 1 87 ? -13.18 4.863 11.898 1 82.81 87 PHE A O 1
ATOM 689 N N . SER A 1 88 ? -11.094 4.781 12.797 1 66.94 88 SER A N 1
ATOM 690 C CA . SER A 1 88 ? -11.555 5.539 13.961 1 66.94 88 SER A CA 1
ATOM 691 C C . SER A 1 88 ? -11.812 7 13.602 1 66.94 88 SER A C 1
ATOM 693 O O . SER A 1 88 ? -11.086 7.586 12.797 1 66.94 88 SER A O 1
ATOM 695 N N . PHE A 1 89 ? -13.031 7.379 13.602 1 56.69 89 PHE A N 1
ATOM 696 C CA . PHE A 1 89 ? -13.344 8.789 13.383 1 56.69 89 PHE A CA 1
ATOM 697 C C . PHE A 1 89 ? -13.055 9.602 14.641 1 56.69 89 PHE A C 1
ATOM 699 O O . PHE A 1 89 ? -13.844 9.602 15.586 1 56.69 89 PHE A O 1
ATOM 706 N N . ASN A 1 90 ? -11.93 9.305 15.258 1 49.47 90 ASN A N 1
ATOM 707 C CA . ASN A 1 90 ? -11.742 10.148 16.438 1 49.47 90 ASN A CA 1
ATOM 708 C C . ASN A 1 90 ? -12.125 11.594 16.141 1 49.47 90 ASN A C 1
ATOM 710 O O . ASN A 1 90 ? -11.391 12.523 16.5 1 49.47 90 ASN A O 1
ATOM 714 N N . GLY A 1 91 ? -13.258 11.711 15.648 1 49.88 91 GLY A N 1
ATOM 715 C CA . GLY A 1 91 ? -13.742 13.078 15.508 1 49.88 91 GLY A CA 1
ATOM 716 C C . GLY A 1 91 ? -13.203 13.773 14.273 1 49.88 91 GLY A C 1
ATOM 717 O O . GLY A 1 91 ? -13.703 14.828 13.875 1 49.88 91 GLY A O 1
ATOM 718 N N . SER A 1 92 ? -11.984 13.453 13.977 1 52.41 92 SER A N 1
ATOM 719 C CA . SER A 1 92 ? -11.492 14.172 12.805 1 52.41 92 SER A CA 1
ATOM 720 C C . SER A 1 92 ? -11.898 13.477 11.516 1 52.41 92 SER A C 1
ATOM 722 O O . SER A 1 92 ? -12.016 12.25 11.477 1 52.41 92 SER A O 1
ATOM 724 N N . THR A 1 93 ? -12.758 14.102 10.797 1 53.78 93 THR A N 1
ATOM 725 C CA . THR A 1 93 ? -13.273 13.711 9.492 1 53.78 93 THR A CA 1
ATOM 726 C C . THR A 1 93 ? -12.141 13.617 8.469 1 53.78 93 THR A C 1
ATOM 728 O O . THR A 1 93 ? -12.367 13.797 7.27 1 53.78 93 THR A O 1
ATOM 731 N N . ASP A 1 94 ? -10.914 13.32 8.93 1 66.31 94 ASP A N 1
ATOM 732 C CA . ASP A 1 94 ? -9.867 13.414 7.918 1 66.31 94 ASP A CA 1
ATOM 733 C C . ASP A 1 94 ? -9.766 12.125 7.105 1 66.31 94 ASP A C 1
ATOM 735 O O . ASP A 1 94 ? -9.891 11.031 7.652 1 66.31 94 ASP A O 1
ATOM 739 N N . PHE A 1 95 ? -10.094 12.172 5.91 1 78.56 95 PHE A N 1
ATOM 740 C CA . PHE A 1 95 ? -10.078 11.078 4.938 1 78.56 95 PHE A CA 1
ATOM 741 C C . PHE A 1 95 ? -8.648 10.789 4.48 1 78.56 95 PHE A C 1
ATOM 743 O O . PHE A 1 95 ? -8.422 10.438 3.32 1 78.56 95 PHE A O 1
ATOM 750 N N . ASN A 1 96 ? -7.742 10.938 5.555 1 83.94 96 ASN A N 1
ATOM 751 C CA . ASN A 1 96 ? -6.355 10.594 5.266 1 83.94 96 ASN A CA 1
ATOM 752 C C . ASN A 1 96 ? -6.086 9.109 5.508 1 83.94 96 ASN A C 1
ATOM 754 O O . ASN A 1 96 ? -5.051 8.742 6.07 1 83.94 96 ASN A O 1
ATOM 758 N N . VAL A 1 97 ? -7.074 8.297 5.273 1 89.12 97 VAL A N 1
ATOM 759 C CA . VAL A 1 97 ? -6.906 6.855 5.422 1 89.12 97 VAL A CA 1
ATOM 760 C C . VAL A 1 97 ? -6.941 6.188 4.047 1 89.12 97 VAL A C 1
ATOM 762 O O . VAL A 1 97 ? -7.754 6.555 3.193 1 89.12 97 VAL A O 1
ATOM 765 N N . ALA A 1 98 ? -6.035 5.348 3.844 1 94 98 ALA A N 1
ATOM 766 C CA . ALA A 1 98 ? -5.957 4.574 2.607 1 94 98 ALA A CA 1
ATOM 767 C C . ALA A 1 98 ? -5.426 3.17 2.873 1 94 98 ALA A C 1
ATOM 769 O O . ALA A 1 98 ? -4.742 2.936 3.873 1 94 98 ALA A O 1
ATOM 770 N N . TYR A 1 99 ? -5.754 2.279 2.051 1 96.44 99 TYR A N 1
ATOM 771 C CA . TYR A 1 99 ? -5.246 0.914 2.117 1 96.44 99 TYR A CA 1
ATOM 772 C C . TYR A 1 99 ? -5.078 0.326 0.722 1 96.44 99 TYR A C 1
ATOM 774 O O . TYR A 1 99 ? -5.504 0.927 -0.267 1 96.44 99 TYR A O 1
ATOM 782 N N . THR A 1 100 ? -4.383 -0.772 0.655 1 98.19 100 THR A N 1
ATOM 783 C CA . THR A 1 100 ? -4.234 -1.443 -0.631 1 98.19 100 THR A CA 1
ATOM 784 C C . THR A 1 100 ? -4.906 -2.814 -0.607 1 98.19 100 THR A C 1
ATOM 786 O O . THR A 1 100 ? -5.047 -3.424 0.455 1 98.19 100 THR A O 1
ATOM 789 N N . ILE A 1 101 ? -5.34 -3.207 -1.696 1 98.56 101 ILE A N 1
ATOM 790 C CA . ILE A 1 101 ? -5.637 -4.598 -2.021 1 98.56 101 ILE A CA 1
ATOM 791 C C . ILE A 1 101 ? -4.645 -5.109 -3.062 1 98.56 101 ILE A C 1
ATOM 793 O O . ILE A 1 101 ? -4.656 -4.66 -4.211 1 98.56 101 ILE A O 1
ATOM 797 N N . THR A 1 102 ? -3.807 -5.953 -2.646 1 97.56 102 THR A N 1
ATOM 798 C CA . THR A 1 102 ? -2.869 -6.551 -3.59 1 97.56 102 THR A CA 1
ATOM 799 C C . THR A 1 102 ? -3.201 -8.023 -3.822 1 97.56 102 THR A C 1
ATOM 801 O O . THR A 1 102 ? -3.328 -8.797 -2.869 1 97.56 102 THR A O 1
ATOM 804 N N . ALA A 1 103 ? -3.34 -8.375 -5.074 1 96.75 103 ALA A N 1
ATOM 805 C CA . ALA A 1 103 ? -3.723 -9.742 -5.438 1 96.75 103 ALA A CA 1
ATOM 806 C C . ALA A 1 103 ? -2.703 -10.359 -6.387 1 96.75 103 ALA A C 1
ATOM 808 O O . ALA A 1 103 ? -2.258 -9.711 -7.34 1 96.75 103 ALA A O 1
ATOM 809 N N . ILE A 1 104 ? -2.346 -11.57 -6.102 1 93.44 104 ILE A N 1
ATOM 810 C CA . ILE A 1 104 ? -1.418 -12.312 -6.949 1 93.44 104 ILE A CA 1
ATOM 811 C C . ILE A 1 104 ? -2.076 -13.602 -7.426 1 93.44 104 ILE A C 1
ATOM 813 O O . ILE A 1 104 ? -2.625 -14.359 -6.621 1 93.44 104 ILE A O 1
ATOM 817 N N . ASP A 1 105 ? -2.025 -13.797 -8.719 1 93.31 105 ASP A N 1
ATOM 818 C CA . ASP A 1 105 ? -2.518 -15.047 -9.289 1 93.31 105 ASP A CA 1
ATOM 819 C C . ASP A 1 105 ? -1.535 -16.188 -9.031 1 93.31 105 ASP A C 1
ATOM 821 O O . ASP A 1 105 ? -0.406 -16.172 -9.523 1 93.31 105 ASP A O 1
ATOM 825 N N . THR A 1 106 ? -2.031 -17.188 -8.367 1 88.12 106 THR A N 1
ATOM 826 C CA . THR A 1 106 ? -1.129 -18.281 -7.988 1 88.12 106 THR A CA 1
ATOM 827 C C . THR A 1 106 ? -1.381 -19.516 -8.844 1 88.12 106 THR A C 1
ATOM 829 O O . THR A 1 106 ? -0.82 -20.578 -8.578 1 88.12 106 THR A O 1
ATOM 832 N N . SER A 1 107 ? -2.27 -19.375 -9.688 1 83.31 107 SER A N 1
ATOM 833 C CA . SER A 1 107 ? -2.58 -20.516 -10.531 1 83.31 107 SER A CA 1
ATOM 834 C C . SER A 1 107 ? -1.463 -20.781 -11.539 1 83.31 107 SER A C 1
ATOM 836 O O . SER A 1 107 ? -1.386 -21.875 -12.117 1 83.31 107 SER A O 1
ATOM 838 N N . GLN A 1 108 ? -0.698 -19.719 -11.719 1 71.31 108 GLN A N 1
ATOM 839 C CA . GLN A 1 108 ? 0.441 -19.875 -12.625 1 71.31 108 GLN A CA 1
ATOM 840 C C . GLN A 1 108 ? 1.74 -19.453 -11.945 1 71.31 108 GLN A C 1
ATOM 842 O O . GLN A 1 108 ? 1.731 -18.609 -11.047 1 71.31 108 GLN A O 1
ATOM 847 N N . SER A 1 109 ? 2.73 -20.297 -12.18 1 65.19 109 SER A N 1
ATOM 848 C CA . SER A 1 109 ? 4.043 -19.906 -11.68 1 65.19 109 SER A CA 1
ATOM 849 C C . SER A 1 109 ? 4.68 -18.844 -12.578 1 65.19 109 SER A C 1
ATOM 851 O O . SER A 1 109 ? 4.316 -18.719 -13.75 1 65.19 109 SER A O 1
ATOM 853 N N . ALA A 1 110 ? 5.422 -17.969 -11.867 1 61.19 110 ALA A N 1
ATOM 854 C CA . ALA A 1 110 ? 6.16 -17.031 -12.688 1 61.19 110 ALA A CA 1
ATOM 855 C C . ALA A 1 110 ? 7.086 -17.75 -13.664 1 61.19 110 ALA A C 1
ATOM 857 O O . ALA A 1 110 ? 7.688 -18.766 -13.32 1 61.19 110 ALA A O 1
ATOM 858 N N . ASP A 1 111 ? 6.746 -17.609 -14.922 1 57.88 111 ASP A N 1
ATOM 859 C CA . ASP A 1 111 ? 7.633 -18.25 -15.891 1 57.88 111 ASP A CA 1
ATOM 860 C C . ASP A 1 111 ? 9.062 -17.75 -15.742 1 57.88 111 ASP A C 1
ATOM 862 O O . ASP A 1 111 ? 9.297 -16.688 -15.148 1 57.88 111 ASP A O 1
ATOM 866 N N . ALA A 1 112 ? 9.906 -18.703 -16.062 1 55.31 112 ALA A N 1
ATOM 867 C CA . ALA A 1 112 ? 11.344 -18.438 -15.992 1 55.31 112 ALA A CA 1
ATOM 868 C C . ALA A 1 112 ? 11.672 -17.047 -16.531 1 55.31 112 ALA A C 1
ATOM 870 O O . ALA A 1 112 ? 12.594 -16.391 -16.062 1 55.31 112 ALA A O 1
ATOM 871 N N . ASP A 1 113 ? 10.844 -16.734 -17.531 1 54.91 113 ASP A N 1
ATOM 872 C CA . ASP A 1 113 ? 11.117 -15.453 -18.188 1 54.91 113 ASP A CA 1
ATOM 873 C C . ASP A 1 113 ? 10.445 -14.297 -17.438 1 54.91 113 ASP A C 1
ATOM 875 O O . ASP A 1 113 ? 10.93 -13.164 -17.484 1 54.91 113 ASP A O 1
ATOM 879 N N . GLN A 1 114 ? 9.242 -14.867 -16.859 1 56.41 114 GLN A N 1
ATOM 880 C CA . GLN A 1 114 ? 8.492 -13.844 -16.141 1 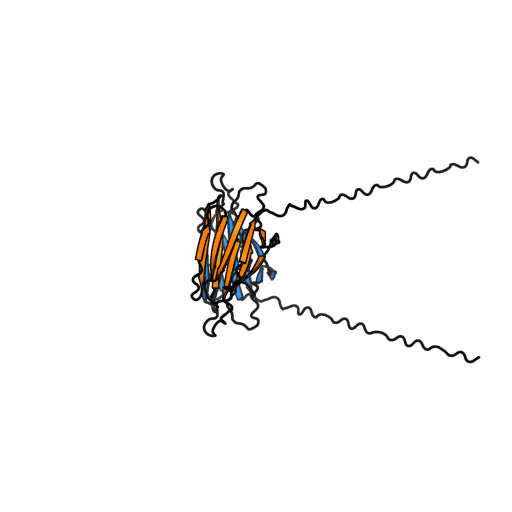56.41 114 GLN A CA 1
ATOM 881 C C . GLN A 1 114 ? 8.773 -13.914 -14.633 1 56.41 114 GLN A C 1
ATOM 883 O O . GLN A 1 114 ? 8.523 -14.93 -13.992 1 56.41 114 GLN A O 1
ATOM 888 N N . LYS A 1 115 ? 9.539 -12.945 -14.07 1 62.72 115 LYS A N 1
ATOM 889 C CA . LYS A 1 115 ? 10.062 -12.883 -12.703 1 62.72 115 LYS A CA 1
ATOM 890 C C . LYS A 1 115 ? 9 -12.367 -11.734 1 62.72 115 LYS A C 1
ATOM 892 O O . LYS A 1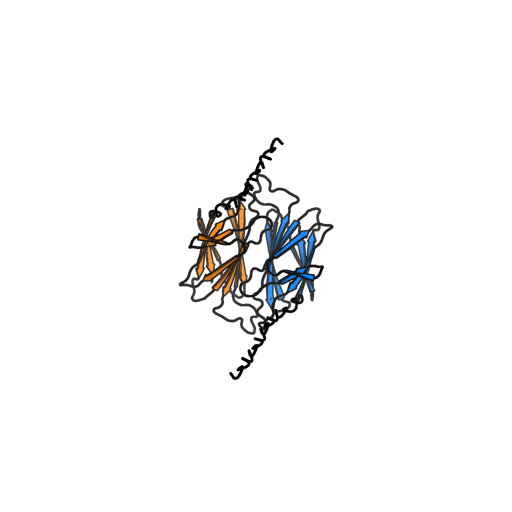 115 ? 9.266 -12.203 -10.547 1 62.72 115 LYS A O 1
ATOM 897 N N . LYS A 1 116 ? 7.789 -12.164 -12.523 1 75.19 116 LYS A N 1
ATOM 898 C CA . LYS A 1 116 ? 6.633 -11.727 -11.758 1 75.19 116 LYS A CA 1
ATOM 899 C C . LYS A 1 116 ? 5.355 -12.414 -12.234 1 75.19 116 LYS A C 1
ATOM 901 O O . LYS A 1 116 ? 5.18 -12.641 -13.43 1 75.19 116 LYS A O 1
ATOM 906 N N . THR A 1 117 ? 4.492 -12.758 -11.383 1 84.38 117 THR A N 1
ATOM 907 C CA . THR A 1 117 ? 3.215 -13.383 -11.703 1 84.38 117 THR A CA 1
ATOM 908 C C . THR A 1 117 ? 2.133 -12.336 -11.922 1 84.38 117 THR A C 1
ATOM 910 O O . THR A 1 117 ? 2.289 -11.18 -11.508 1 84.38 117 THR A O 1
ATOM 913 N N . LYS A 1 118 ? 1.086 -12.828 -12.68 1 90.62 118 LYS A N 1
ATOM 914 C CA . LYS A 1 118 ? -0.092 -11.984 -12.859 1 90.62 118 LYS A CA 1
ATOM 915 C C . LYS A 1 118 ? -0.582 -11.438 -11.523 1 90.62 118 LYS A C 1
ATOM 917 O O . LYS A 1 118 ? -0.814 -12.195 -10.586 1 90.62 118 LYS A O 1
ATOM 922 N N . SER A 1 119 ? -0.637 -10.047 -11.398 1 93.38 119 SER A N 1
ATOM 923 C CA . SER A 1 119 ? -0.986 -9.414 -10.133 1 93.38 119 SER A CA 1
ATOM 924 C C . SER A 1 119 ? -1.61 -8.047 -10.352 1 93.38 119 SER A C 1
ATOM 926 O O . SER A 1 119 ? -1.523 -7.484 -11.445 1 93.38 119 SER A O 1
ATOM 928 N N . CYS A 1 120 ? -2.311 -7.555 -9.406 1 96.5 120 CYS A N 1
ATOM 929 C CA . CYS A 1 120 ? -2.818 -6.188 -9.438 1 96.5 120 CYS A CA 1
ATOM 930 C C . CYS A 1 120 ? -2.854 -5.586 -8.039 1 96.5 120 CYS A C 1
ATOM 932 O O . CYS A 1 120 ? -2.863 -6.316 -7.043 1 96.5 120 CYS A O 1
ATOM 934 N N . THR A 1 121 ? -2.756 -4.32 -7.941 1 98.06 121 THR A N 1
ATOM 935 C CA . THR A 1 121 ? -2.852 -3.574 -6.691 1 98.06 121 THR A CA 1
ATOM 936 C C . THR A 1 121 ? -3.869 -2.443 -6.809 1 98.06 121 THR A C 1
ATOM 938 O O . THR A 1 121 ? -3.803 -1.639 -7.742 1 98.06 121 THR A O 1
ATOM 941 N N . PHE A 1 122 ? -4.809 -2.395 -5.922 1 98.56 122 PHE A N 1
ATOM 942 C CA . PHE A 1 122 ? -5.695 -1.25 -5.75 1 98.56 122 PHE A CA 1
ATOM 943 C C . PHE A 1 122 ? -5.211 -0.354 -4.617 1 98.56 122 PHE A C 1
ATOM 945 O O . PHE A 1 122 ? -4.852 -0.841 -3.543 1 98.56 122 PHE A O 1
ATOM 952 N N . ILE A 1 123 ? -5.125 0.897 -4.852 1 98.19 123 ILE A N 1
ATOM 953 C CA . ILE A 1 123 ? -5.078 1.877 -3.773 1 98.19 123 ILE A CA 1
ATOM 954 C C . ILE A 1 123 ? -6.484 2.402 -3.49 1 98.19 123 ILE A C 1
ATOM 956 O O . ILE A 1 123 ? -7.121 2.992 -4.367 1 98.19 123 ILE A O 1
ATOM 960 N N . VAL A 1 124 ? -6.863 2.197 -2.273 1 97.06 124 VAL A N 1
ATOM 961 C CA . VAL A 1 124 ? -8.234 2.549 -1.919 1 97.06 124 VAL A CA 1
ATOM 962 C C . VAL A 1 124 ? -8.234 3.693 -0.908 1 97.06 124 VAL A C 1
ATOM 964 O O . VAL A 1 124 ? -7.715 3.547 0.203 1 97.06 124 VAL A O 1
ATOM 967 N N . GLY A 1 125 ? -8.727 4.785 -1.3 1 93.19 125 GLY A N 1
ATOM 968 C CA . GLY A 1 125 ? -8.922 5.953 -0.458 1 93.19 125 GLY A CA 1
ATOM 969 C C . GLY A 1 125 ? -10.188 6.723 -0.788 1 93.19 125 GLY A C 1
ATOM 970 O O . GLY A 1 125 ? -11.109 6.176 -1.398 1 93.19 125 GLY A O 1
ATOM 971 N N . ALA A 1 126 ? -10.234 7.906 -0.216 1 90.25 126 ALA A N 1
ATOM 972 C CA . ALA A 1 126 ? -11.375 8.781 -0.482 1 90.25 126 ALA A CA 1
ATOM 973 C C . ALA A 1 126 ? -10.977 10.25 -0.402 1 90.25 126 ALA A C 1
ATOM 975 O O . ALA A 1 126 ? -10.055 10.609 0.331 1 90.25 126 ALA A O 1
ATOM 976 N N . ASN A 1 127 ? -11.656 11.008 -1.206 1 85.38 127 ASN A N 1
ATOM 977 C CA . ASN A 1 127 ? -11.469 12.453 -1.107 1 85.38 127 ASN A CA 1
ATOM 978 C C . ASN A 1 127 ? -12.328 13.055 0.001 1 85.38 127 ASN A C 1
ATOM 980 O O . ASN A 1 127 ? -12.07 14.172 0.458 1 85.38 127 ASN A O 1
ATOM 984 N N . GLY A 1 128 ? -13.25 12.359 0.387 1 82.31 128 GLY A N 1
ATOM 985 C CA . GLY A 1 128 ? -14.242 12.742 1.38 1 82.31 128 GLY A CA 1
ATOM 986 C C . GLY A 1 128 ? -15.383 11.742 1.498 1 82.31 128 GLY A C 1
ATOM 987 O O . GLY A 1 128 ? -15.32 10.656 0.919 1 82.31 128 GLY A O 1
ATOM 988 N N . PRO A 1 129 ? -16.406 12.172 2.271 1 81 129 PRO A N 1
ATOM 989 C CA . PRO A 1 129 ? -17.547 11.266 2.408 1 81 129 PRO A CA 1
ATOM 990 C C . PRO A 1 129 ? -18.172 10.906 1.066 1 81 129 PRO A C 1
ATOM 992 O O . PRO A 1 129 ? -18.469 11.789 0.256 1 81 129 PRO A O 1
ATOM 995 N N . ALA A 1 130 ? -18.375 9.609 0.816 1 85.62 130 ALA A N 1
ATOM 996 C CA . ALA A 1 130 ? -19.047 9.07 -0.365 1 85.62 130 ALA A CA 1
ATOM 997 C C . ALA A 1 130 ? -18.312 9.469 -1.642 1 85.62 130 ALA A C 1
ATOM 999 O O . ALA A 1 130 ? -18.922 9.617 -2.699 1 85.62 130 ALA A O 1
ATOM 1000 N N . ASP A 1 131 ? -17.125 9.773 -1.586 1 89.44 131 ASP A N 1
ATOM 1001 C CA . ASP A 1 131 ? -16.312 10.164 -2.727 1 89.44 131 ASP A CA 1
ATOM 1002 C C . ASP A 1 131 ? -15.031 9.336 -2.795 1 89.44 131 ASP A C 1
ATOM 1004 O O . ASP A 1 131 ? -13.93 9.859 -2.596 1 89.44 131 ASP A O 1
ATOM 1008 N N . PRO A 1 132 ? -15.297 7.996 -3.074 1 92.62 132 PRO A N 1
ATOM 1009 C CA . PRO A 1 132 ? -14.117 7.133 -3.158 1 92.62 132 PRO A CA 1
ATOM 1010 C C . PRO A 1 132 ? -13.141 7.57 -4.246 1 92.62 132 PRO A C 1
ATOM 1012 O O . PRO A 1 132 ? -13.562 8.102 -5.277 1 92.62 132 PRO A O 1
ATOM 1015 N N . ASN A 1 133 ? -11.93 7.504 -3.973 1 94 133 ASN A N 1
ATOM 1016 C CA . ASN A 1 133 ? -10.82 7.668 -4.906 1 94 133 ASN A CA 1
ATOM 1017 C C . ASN A 1 133 ? -9.953 6.414 -4.965 1 94 133 ASN A C 1
ATOM 1019 O O . ASN A 1 133 ? -9.156 6.16 -4.059 1 94 133 ASN A O 1
ATOM 1023 N N . ILE A 1 134 ? -10.156 5.621 -6.031 1 97.19 134 ILE A N 1
ATOM 1024 C CA . ILE A 1 134 ? -9.5 4.32 -6.137 1 97.19 134 ILE A CA 1
ATOM 1025 C C . ILE A 1 134 ? -8.672 4.258 -7.418 1 97.19 134 ILE A C 1
ATOM 1027 O O . ILE A 1 134 ? -9.133 4.688 -8.477 1 97.19 134 ILE A O 1
ATOM 1031 N N . HIS A 1 135 ? -7.508 3.758 -7.281 1 97.25 135 HIS A N 1
ATOM 1032 C CA . HIS A 1 135 ? -6.625 3.51 -8.414 1 97.25 135 HIS A CA 1
ATOM 1033 C C . HIS A 1 135 ? -6.227 2.041 -8.492 1 97.25 135 HIS A C 1
ATOM 1035 O O . HIS A 1 135 ? -5.961 1.408 -7.469 1 97.25 135 HIS A O 1
ATOM 1041 N N . VAL A 1 136 ? -6.156 1.531 -9.75 1 98.06 136 VAL A N 1
ATOM 1042 C CA . VAL A 1 136 ? -5.742 0.141 -9.914 1 98.06 136 VAL A CA 1
ATOM 1043 C C . VAL A 1 136 ? -4.527 0.067 -10.836 1 98.06 136 VAL A C 1
ATOM 1045 O O . VAL A 1 136 ? -4.484 0.736 -11.875 1 98.06 136 VAL A O 1
ATOM 1048 N N . GLU A 1 137 ? -3.514 -0.64 -10.398 1 96.88 137 GLU A N 1
ATOM 1049 C CA . GLU A 1 137 ? -2.371 -1 -11.234 1 96.88 137 GLU A CA 1
ATOM 1050 C C . GLU A 1 137 ? -2.387 -2.486 -11.578 1 96.88 137 GLU A C 1
ATOM 1052 O O . GLU A 1 137 ? -2.43 -3.336 -10.688 1 96.88 137 GLU A O 1
ATOM 1057 N N . ASN A 1 138 ? -2.316 -2.764 -12.898 1 95.88 138 ASN A N 1
ATOM 1058 C CA . ASN A 1 138 ? -2.307 -4.133 -13.406 1 95.88 138 ASN A CA 1
ATOM 1059 C C . ASN A 1 138 ? -0.921 -4.539 -13.898 1 95.88 138 ASN A C 1
ATOM 1061 O O . ASN A 1 138 ? -0.256 -3.768 -14.594 1 95.88 138 ASN A O 1
ATOM 1065 N N . TYR A 1 139 ? -0.585 -5.723 -13.477 1 91.5 139 TYR A N 1
ATOM 1066 C CA . TYR A 1 139 ? 0.734 -6.215 -13.859 1 91.5 139 TYR A CA 1
ATOM 1067 C C . TYR A 1 139 ? 0.631 -7.555 -14.578 1 91.5 139 TYR A C 1
ATOM 1069 O O . TYR A 1 139 ? -0.22 -8.383 -14.242 1 91.5 139 TYR A O 1
ATOM 1077 N N . GLN A 1 140 ? 1.504 -7.754 -15.625 1 90.62 140 GLN A N 1
ATOM 1078 C CA . GLN A 1 140 ? 1.717 -9.023 -16.328 1 90.62 140 GLN A CA 1
ATOM 1079 C C . GLN A 1 140 ? 0.406 -9.57 -16.875 1 90.62 140 GLN A C 1
ATOM 1081 O O . GLN A 1 140 ? 0.104 -10.75 -16.719 1 90.62 140 GLN A O 1
ATOM 1086 N N . GLY A 1 141 ? -0.403 -8.695 -17.391 1 90.62 141 GLY A N 1
ATOM 1087 C CA . GLY A 1 141 ? -1.592 -9.094 -18.125 1 90.62 141 GLY A CA 1
ATOM 1088 C C . GLY A 1 141 ? -2.844 -9.125 -17.266 1 90.62 141 GLY A C 1
ATOM 1089 O O . GLY A 1 141 ? -3.928 -9.445 -17.766 1 90.62 141 GLY A O 1
ATOM 1090 N N . ALA A 1 142 ? -2.689 -8.82 -15.984 1 94.12 142 ALA A N 1
ATOM 1091 C CA . ALA A 1 142 ? -3.877 -8.727 -15.133 1 94.12 142 ALA A CA 1
ATOM 1092 C C . ALA A 1 142 ? -4.848 -7.68 -15.68 1 94.12 142 ALA A C 1
ATOM 1094 O O . ALA A 1 142 ? -4.43 -6.676 -16.25 1 94.12 142 ALA A O 1
ATOM 1095 N N . GLN A 1 143 ? -6.164 -7.953 -15.5 1 96.69 143 GLN A N 1
ATOM 1096 C CA . GLN A 1 143 ? -7.223 -7.02 -15.883 1 96.69 143 GLN A CA 1
ATOM 1097 C C . GLN A 1 143 ? -8.195 -6.797 -14.727 1 96.69 143 GLN A C 1
ATOM 1099 O O . GLN A 1 143 ? -9.406 -6.969 -14.883 1 96.69 143 GLN A O 1
ATOM 1104 N N . CYS A 1 144 ? -7.629 -6.418 -13.602 1 98.19 144 CYS A N 1
ATOM 1105 C CA . CYS A 1 144 ? -8.438 -6.156 -12.414 1 98.19 144 CYS A CA 1
ATOM 1106 C C . CYS A 1 144 ? -9.156 -4.816 -12.523 1 98.19 144 CYS A C 1
ATOM 1108 O O . CYS A 1 144 ? -8.625 -3.875 -13.117 1 98.19 144 CYS A O 1
ATOM 1110 N N . ASN A 1 145 ? -10.336 -4.797 -11.961 1 98.38 145 ASN A N 1
ATOM 1111 C CA . ASN A 1 145 ? -11.125 -3.574 -11.969 1 98.38 145 ASN A CA 1
ATOM 1112 C C . ASN A 1 145 ? -12.047 -3.498 -10.758 1 98.38 145 ASN A C 1
ATOM 1114 O O . ASN A 1 145 ? -11.984 -4.352 -9.867 1 98.38 145 ASN A O 1
ATOM 1118 N N . TYR A 1 146 ? -12.781 -2.391 -10.703 1 98.38 146 TYR A N 1
ATOM 1119 C CA . TYR A 1 146 ? -13.719 -2.238 -9.602 1 98.38 146 TYR A CA 1
ATOM 1120 C C . TYR A 1 146 ? -14.969 -1.486 -10.047 1 98.38 146 TYR A C 1
ATOM 1122 O O . TYR A 1 146 ? -14.953 -0.785 -11.055 1 98.38 146 TYR A O 1
ATOM 1130 N N . GLN A 1 147 ? -16.016 -1.69 -9.281 1 98 147 GLN A N 1
ATOM 1131 C CA . GLN A 1 147 ? -17.266 -0.973 -9.445 1 98 147 GLN A CA 1
ATOM 1132 C C . GLN A 1 147 ? -17.75 -0.377 -8.125 1 98 147 GLN A C 1
ATOM 1134 O O . GLN A 1 147 ? -17.75 -1.056 -7.098 1 98 147 GLN A O 1
ATOM 1139 N N . ILE A 1 148 ? -18.109 0.903 -8.211 1 97.25 148 ILE A N 1
ATOM 1140 C CA . ILE A 1 148 ? -18.688 1.55 -7.031 1 97.25 148 ILE A CA 1
ATOM 1141 C C . ILE A 1 148 ? -20.141 1.111 -6.855 1 97.25 148 ILE A C 1
ATOM 1143 O O . ILE A 1 148 ? -20.938 1.19 -7.789 1 97.25 148 ILE A O 1
ATOM 1147 N N . ILE A 1 149 ? -20.438 0.606 -5.699 1 96.62 149 ILE A N 1
ATOM 1148 C CA . ILE A 1 149 ? -21.812 0.283 -5.316 1 96.62 149 ILE A CA 1
ATOM 1149 C C . ILE A 1 149 ? -22.344 1.352 -4.367 1 96.62 149 ILE A C 1
ATOM 1151 O O . ILE A 1 149 ? -21.984 1.379 -3.186 1 96.62 149 ILE A O 1
ATOM 1155 N N . GLU A 1 150 ? -23.172 2.162 -4.836 1 93.94 150 GLU A N 1
ATOM 1156 C CA . GLU A 1 150 ? -23.641 3.322 -4.086 1 93.94 150 GLU A CA 1
ATOM 1157 C C . GLU A 1 150 ? -24.234 2.908 -2.738 1 93.94 150 GLU A C 1
ATOM 1159 O O . GLU A 1 150 ? -25.016 1.965 -2.66 1 93.94 150 GLU A O 1
ATOM 1164 N N . GLY A 1 151 ? -23.797 3.662 -1.705 1 92.19 151 GLY A N 1
ATOM 1165 C CA . GLY A 1 151 ? -24.312 3.455 -0.362 1 92.19 151 GLY A CA 1
ATOM 1166 C C . GLY A 1 151 ? -23.719 2.244 0.328 1 92.19 151 GLY A C 1
ATOM 1167 O O . GLY A 1 151 ? -24.062 1.934 1.467 1 92.19 151 GLY A O 1
ATOM 1168 N N . LYS A 1 152 ? -22.844 1.515 -0.271 1 94.5 152 LYS A N 1
ATOM 1169 C CA . LYS A 1 152 ? -22.297 0.298 0.322 1 94.5 152 LYS A CA 1
ATOM 1170 C C . LYS A 1 152 ? -20.766 0.312 0.295 1 94.5 152 LYS A C 1
ATOM 1172 O O . LYS A 1 152 ? -20.125 0.342 1.346 1 94.5 152 LYS A O 1
ATOM 1177 N N . GLY A 1 153 ? -20.141 0.33 -0.759 1 97 153 GLY A N 1
ATOM 1178 C CA . GLY A 1 153 ? -18.703 0.248 -0.99 1 97 153 GLY A CA 1
ATOM 1179 C C . GLY A 1 153 ? -18.359 -0.101 -2.424 1 97 153 GLY A C 1
ATOM 1180 O O . GLY A 1 153 ? -18.969 0.409 -3.361 1 97 153 GLY A O 1
ATOM 1181 N N . GLU A 1 154 ? -17.359 -0.856 -2.641 1 98.19 154 GLU A N 1
ATOM 1182 C CA . GLU A 1 154 ? -16.922 -1.235 -3.982 1 98.19 154 GLU A CA 1
ATOM 1183 C C . GLU A 1 154 ? -16.891 -2.752 -4.145 1 98.19 154 GLU A C 1
ATOM 1185 O O . GLU A 1 154 ? -16.609 -3.48 -3.193 1 98.19 154 GLU A O 1
ATOM 1190 N N . ASP A 1 155 ? -17.188 -3.186 -5.336 1 98.56 155 ASP A N 1
ATOM 1191 C CA . ASP A 1 155 ? -16.906 -4.551 -5.773 1 98.56 155 ASP A CA 1
ATOM 1192 C C . ASP A 1 155 ? -15.625 -4.609 -6.602 1 98.56 155 ASP A C 1
ATOM 1194 O O . ASP A 1 155 ? -15.523 -3.947 -7.637 1 98.56 155 ASP A O 1
ATOM 1198 N N . PHE A 1 156 ? -14.719 -5.414 -6.117 1 98.81 156 PHE A N 1
ATOM 1199 C CA . PHE A 1 156 ? -13.469 -5.617 -6.832 1 98.81 156 PHE A CA 1
ATOM 1200 C C . PHE A 1 156 ? -13.492 -6.922 -7.613 1 98.81 156 PHE A C 1
ATOM 1202 O O . PHE A 1 156 ? -13.945 -7.949 -7.102 1 98.81 156 PHE A O 1
ATOM 1209 N N . THR A 1 157 ? -13.016 -6.883 -8.836 1 98.75 157 THR A N 1
ATOM 1210 C CA . THR A 1 157 ? -12.945 -8.07 -9.68 1 98.75 157 THR A CA 1
ATOM 1211 C C . THR A 1 157 ? -11.508 -8.359 -10.094 1 98.75 157 THR A C 1
ATOM 1213 O O . THR A 1 157 ? -10.82 -7.477 -10.609 1 98.75 157 THR A O 1
ATOM 1216 N N . LEU A 1 158 ? -11.117 -9.594 -9.852 1 98 158 LEU A N 1
ATOM 1217 C CA . LEU A 1 158 ? -9.789 -10.047 -10.25 1 98 158 LEU A CA 1
ATOM 1218 C C . LEU A 1 158 ? -9.852 -10.867 -11.531 1 98 158 LEU A C 1
ATOM 1220 O O . LEU A 1 158 ? -10.641 -11.812 -11.633 1 98 158 LEU A O 1
ATOM 1224 N N . ASN A 1 159 ? -9.016 -10.453 -12.484 1 94.88 159 ASN A N 1
ATOM 1225 C CA . ASN A 1 159 ? -9.016 -11.141 -13.766 1 94.88 159 ASN A CA 1
ATOM 1226 C C . ASN A 1 159 ? -7.645 -11.086 -14.43 1 94.88 159 ASN A C 1
ATOM 1228 O O . ASN A 1 159 ? -6.957 -10.07 -14.359 1 94.88 159 ASN A O 1
ATOM 1232 N N . MET B 1 1 ? 25.219 -62.094 55.438 1 31.05 1 MET B N 1
ATOM 1233 C CA . MET B 1 1 ? 24.25 -61.219 54.812 1 31.05 1 MET B CA 1
ATOM 1234 C C . MET B 1 1 ? 24.938 -60.219 53.875 1 31.05 1 MET B C 1
ATOM 1236 O O . MET B 1 1 ? 25.734 -59.406 54.312 1 31.05 1 MET B O 1
ATOM 1240 N N . LYS B 1 2 ? 25.172 -60.688 52.594 1 32.03 2 LYS B N 1
ATOM 1241 C CA . LYS B 1 2 ? 25.859 -59.938 51.531 1 32.03 2 LYS B CA 1
ATOM 1242 C C . LYS B 1 2 ? 25.094 -58.688 51.156 1 32.03 2 LYS B C 1
ATOM 1244 O O . LYS B 1 2 ? 23.906 -58.719 50.844 1 32.03 2 LYS B O 1
ATOM 1249 N N . LYS B 1 3 ? 25.516 -57.5 51.75 1 37.72 3 LYS B N 1
ATOM 1250 C CA . LYS B 1 3 ? 25.047 -56.156 51.438 1 37.72 3 LYS B CA 1
ATOM 1251 C C . LYS B 1 3 ? 25.125 -55.875 49.938 1 37.72 3 LYS B C 1
ATOM 1253 O O . LYS B 1 3 ? 26.203 -55.906 49.344 1 37.72 3 LYS B O 1
ATOM 1258 N N . ASN B 1 4 ? 24.094 -56.281 49.188 1 33.69 4 ASN B N 1
ATOM 1259 C CA . ASN B 1 4 ? 23.969 -55.906 47.781 1 33.69 4 ASN B CA 1
ATOM 1260 C C . ASN B 1 4 ? 23.984 -54.406 47.594 1 33.69 4 ASN B C 1
ATOM 1262 O O . ASN B 1 4 ? 23.109 -53.688 48.125 1 33.69 4 ASN B O 1
ATOM 1266 N N . THR B 1 5 ? 25.141 -53.781 47.438 1 37.03 5 THR B N 1
ATOM 1267 C CA . THR B 1 5 ? 25.328 -52.375 47.062 1 37.03 5 THR B CA 1
ATOM 1268 C C . THR B 1 5 ? 24.625 -52.094 45.75 1 37.03 5 THR B C 1
ATOM 1270 O O . THR B 1 5 ? 24.922 -52.688 44.719 1 37.03 5 THR B O 1
ATOM 1273 N N . ILE B 1 6 ? 23.344 -51.688 45.781 1 37.62 6 ILE B N 1
ATOM 1274 C CA . ILE B 1 6 ? 22.578 -51.188 44.656 1 37.62 6 ILE B CA 1
ATOM 1275 C C . ILE B 1 6 ? 23.328 -50 44.031 1 37.62 6 ILE B C 1
ATOM 1277 O O . ILE B 1 6 ? 23.625 -49.031 44.688 1 37.62 6 ILE B O 1
ATOM 1281 N N . THR B 1 7 ? 24.172 -50.25 43.031 1 38.19 7 THR B N 1
ATOM 1282 C CA . THR B 1 7 ? 24.781 -49.188 42.219 1 38.19 7 THR B CA 1
ATOM 1283 C C . THR B 1 7 ? 23.719 -48.375 41.5 1 38.19 7 THR B C 1
ATOM 1285 O O . THR B 1 7 ? 22.969 -48.938 40.688 1 38.19 7 THR B O 1
ATOM 1288 N N . THR B 1 8 ? 23.156 -47.375 42.125 1 38.69 8 THR B N 1
ATOM 1289 C CA . THR B 1 8 ? 22.281 -46.406 41.469 1 38.69 8 THR B CA 1
ATOM 1290 C C . THR B 1 8 ? 22.969 -45.781 40.25 1 38.69 8 THR B C 1
ATOM 1292 O O . THR B 1 8 ? 24.016 -45.156 40.375 1 38.69 8 THR B O 1
ATOM 1295 N N . ILE B 1 9 ? 22.781 -46.406 39.094 1 40.28 9 ILE B N 1
ATOM 1296 C CA . ILE B 1 9 ? 23.188 -45.812 37.844 1 40.28 9 ILE B CA 1
ATOM 1297 C C . ILE B 1 9 ? 22.453 -44.5 37.625 1 40.28 9 ILE B C 1
ATOM 1299 O O . ILE B 1 9 ? 21.234 -44.469 37.562 1 40.28 9 ILE B O 1
ATOM 1303 N N . LEU B 1 10 ? 22.969 -43.406 38.156 1 39.25 10 LEU B N 1
ATOM 1304 C CA . LEU B 1 10 ? 22.5 -42.062 37.812 1 39.25 10 LEU B CA 1
ATOM 1305 C C . LEU B 1 10 ? 22.594 -41.812 36.312 1 39.25 10 LEU B C 1
ATOM 1307 O O . LEU B 1 10 ? 23.688 -41.781 35.75 1 39.25 10 LEU B O 1
ATOM 1311 N N . THR B 1 11 ? 21.594 -42.25 35.562 1 37 11 THR B N 1
ATOM 1312 C CA . THR B 1 11 ? 21.453 -41.875 34.156 1 37 11 THR B CA 1
ATOM 1313 C C . THR B 1 11 ? 21.359 -40.344 34.031 1 37 11 THR B C 1
ATOM 1315 O O . THR B 1 11 ? 20.422 -39.719 34.562 1 37 11 THR B O 1
ATOM 1318 N N . SER B 1 12 ? 22.484 -39.688 33.906 1 35.69 12 SER B N 1
ATOM 1319 C CA . SER B 1 12 ? 22.484 -38.281 33.531 1 35.69 12 SER B CA 1
ATOM 1320 C C . SER B 1 12 ? 21.719 -38.062 32.219 1 35.69 12 SER B C 1
ATOM 1322 O O . SER B 1 12 ? 22.094 -38.625 31.172 1 35.69 12 SER B O 1
ATOM 1324 N N . ALA B 1 13 ? 20.438 -37.875 32.312 1 37.47 13 ALA B N 1
ATOM 1325 C CA . ALA B 1 13 ? 19.703 -37.375 31.172 1 37.47 13 ALA B CA 1
ATOM 1326 C C . ALA B 1 13 ? 20.328 -36.094 30.625 1 37.47 13 ALA B C 1
ATOM 1328 O O . ALA B 1 13 ? 20.344 -35.062 31.312 1 37.47 13 ALA B O 1
ATOM 1329 N N . ILE B 1 14 ? 21.297 -36.25 29.781 1 38.25 14 ILE B N 1
ATOM 1330 C CA . ILE B 1 14 ? 21.75 -35.094 29.016 1 38.25 14 ILE B CA 1
ATOM 1331 C C . ILE B 1 14 ? 20.562 -34.406 28.344 1 38.25 14 ILE B C 1
ATOM 1333 O O . ILE B 1 14 ? 19.891 -35 27.516 1 38.25 14 ILE B O 1
ATOM 1337 N N . LEU B 1 15 ? 19.891 -33.531 29.062 1 39.41 15 LEU B N 1
ATOM 1338 C CA . LEU B 1 15 ? 19 -32.594 28.375 1 39.41 15 LEU B CA 1
ATOM 1339 C C . LEU B 1 15 ? 19.703 -31.938 27.203 1 39.41 15 LEU B C 1
ATOM 1341 O O . LEU B 1 15 ? 20.641 -31.141 27.391 1 39.41 15 LEU B O 1
ATOM 1345 N N . ALA B 1 16 ? 19.672 -32.625 26.094 1 38.72 16 ALA B N 1
ATOM 1346 C CA . ALA B 1 16 ? 20.078 -31.922 24.875 1 38.72 16 ALA B CA 1
ATOM 1347 C C . ALA B 1 16 ? 19.328 -30.609 24.719 1 38.72 16 ALA B C 1
ATOM 1349 O O . ALA B 1 16 ? 18.109 -30.594 24.484 1 38.72 16 ALA B O 1
ATOM 1350 N N . LEU B 1 17 ? 19.781 -29.562 25.359 1 37.81 17 LEU B N 1
ATOM 1351 C CA . LEU B 1 17 ? 19.359 -28.234 24.891 1 37.81 17 LEU B CA 1
ATOM 1352 C C . LEU B 1 17 ? 19.484 -28.141 23.375 1 37.81 17 LEU B C 1
ATOM 1354 O O . LEU B 1 17 ? 20.578 -28.094 22.828 1 37.81 17 LEU B O 1
ATOM 1358 N N . THR B 1 18 ? 18.547 -28.719 22.719 1 36.88 18 THR B N 1
ATOM 1359 C CA . THR B 1 18 ? 18.453 -28.281 21.328 1 36.88 18 THR B CA 1
ATOM 1360 C C . THR B 1 18 ? 18.484 -26.766 21.25 1 36.88 18 THR B C 1
ATOM 1362 O O . THR B 1 18 ? 17.562 -26.094 21.719 1 36.88 18 THR B O 1
ATOM 1365 N N . THR B 1 19 ? 19.672 -26.219 21.234 1 37.59 19 THR B N 1
ATOM 1366 C CA . THR B 1 19 ? 19.734 -24.844 20.734 1 37.59 19 THR B CA 1
ATOM 1367 C C . THR B 1 19 ? 18.906 -24.688 19.469 1 37.59 19 THR B C 1
ATOM 1369 O O . THR B 1 19 ? 19.156 -25.359 18.469 1 37.59 19 THR B O 1
ATOM 1372 N N . PHE B 1 20 ? 17.672 -24.438 19.594 1 33.97 20 PHE B N 1
ATOM 1373 C CA . PHE B 1 20 ? 17.078 -23.797 18.422 1 33.97 20 PHE B CA 1
ATOM 1374 C C . PHE B 1 20 ? 18.016 -22.734 17.859 1 33.97 20 PHE B C 1
ATOM 1376 O O . PHE B 1 20 ? 18.312 -21.734 18.516 1 33.97 20 PHE B O 1
ATOM 1383 N N . SER B 1 21 ? 18.953 -23.203 17.156 1 34.22 21 SER B N 1
ATOM 1384 C CA . SER B 1 21 ? 19.547 -22.141 16.344 1 34.22 21 SER B CA 1
ATOM 1385 C C . SER B 1 21 ? 18.484 -21.203 15.789 1 34.22 21 SER B C 1
ATOM 1387 O O . SER B 1 21 ? 17.641 -21.609 14.992 1 34.22 21 SER B O 1
ATOM 1389 N N . VAL B 1 22 ? 17.984 -20.375 16.609 1 34.62 22 VAL B N 1
ATOM 1390 C CA . VAL B 1 22 ? 17.453 -19.234 15.859 1 34.62 22 VAL B CA 1
ATOM 1391 C C . VAL B 1 22 ? 18.344 -18.938 14.656 1 34.62 22 VAL B C 1
ATOM 1393 O O . VAL B 1 22 ? 19.5 -18.562 14.82 1 34.62 22 VAL B O 1
ATOM 1396 N N . TYR B 1 23 ? 18.5 -19.859 13.719 1 34.62 23 TYR B N 1
ATOM 1397 C CA . TYR B 1 23 ? 19.031 -19.281 12.492 1 34.62 23 TYR B CA 1
ATOM 1398 C C . TYR B 1 23 ? 18.781 -17.781 12.445 1 34.62 23 TYR B C 1
ATOM 1400 O O . TYR B 1 23 ? 17.641 -17.328 12.438 1 34.62 23 TYR B O 1
ATOM 1408 N N . ALA B 1 24 ? 19.438 -17.047 13.266 1 36.88 24 ALA B N 1
ATOM 1409 C CA . ALA B 1 24 ? 19.531 -15.617 13 1 36.88 24 ALA B CA 1
ATOM 1410 C C . ALA B 1 24 ? 19.484 -15.336 11.5 1 36.88 24 ALA B C 1
ATOM 1412 O O . ALA B 1 24 ? 20.375 -15.734 10.758 1 36.88 24 ALA B O 1
ATOM 1413 N N . GLU B 1 25 ? 18.438 -15.672 10.812 1 45.84 25 GLU B N 1
ATOM 1414 C CA . GLU B 1 25 ? 18.453 -15.188 9.43 1 45.84 25 GLU B CA 1
ATOM 1415 C C . GLU B 1 25 ? 19.281 -13.914 9.305 1 45.84 25 GLU B C 1
ATOM 1417 O O . GLU B 1 25 ? 19.156 -13 10.125 1 45.84 25 GLU B O 1
ATOM 1422 N N . ASN B 1 26 ? 20.562 -13.969 8.984 1 53.84 26 ASN B N 1
ATOM 1423 C CA . ASN B 1 26 ? 21.328 -12.773 8.656 1 53.84 26 ASN B CA 1
ATOM 1424 C C . ASN B 1 26 ? 20.422 -11.641 8.18 1 53.84 26 ASN B C 1
ATOM 1426 O O . ASN B 1 26 ? 19.453 -11.875 7.461 1 53.84 26 ASN B O 1
ATOM 1430 N N . PRO B 1 27 ? 20.5 -10.594 8.969 1 59.03 27 PRO B N 1
ATOM 1431 C CA . PRO B 1 27 ? 19.672 -9.484 8.492 1 59.03 27 PRO B CA 1
ATOM 1432 C C . PRO B 1 27 ? 19.719 -9.32 6.973 1 59.03 27 PRO B C 1
ATOM 1434 O O . PRO B 1 27 ? 20.766 -9.508 6.363 1 59.03 27 PRO B O 1
ATOM 1437 N N . PRO B 1 28 ? 18.578 -9.297 6.359 1 74.56 28 PRO B N 1
ATOM 1438 C CA . PRO B 1 28 ? 18.594 -9.109 4.906 1 74.56 28 PRO B CA 1
ATOM 1439 C C . PRO B 1 28 ? 19.453 -7.914 4.48 1 74.56 28 PRO B C 1
ATOM 1441 O O . PRO B 1 28 ? 19.547 -6.926 5.211 1 74.56 28 PRO B O 1
ATOM 1444 N N . THR B 1 29 ? 20.344 -8.125 3.598 1 83.81 29 THR B N 1
ATOM 1445 C CA . THR B 1 29 ? 21.078 -7.039 2.963 1 83.81 29 THR B CA 1
ATOM 1446 C C . THR B 1 29 ? 20.188 -6.293 1.97 1 83.81 29 THR B C 1
ATOM 1448 O O . THR B 1 29 ? 19.422 -6.906 1.229 1 83.81 29 THR B O 1
ATOM 1451 N N . ALA B 1 30 ? 20.391 -4.98 1.981 1 88.44 30 ALA B N 1
ATOM 1452 C CA . ALA B 1 30 ? 19.578 -4.164 1.09 1 88.44 30 ALA B CA 1
ATOM 1453 C C . ALA B 1 30 ? 19.859 -4.484 -0.373 1 88.44 30 ALA B C 1
ATOM 1455 O O . ALA B 1 30 ? 21.031 -4.566 -0.775 1 88.44 30 ALA B O 1
ATOM 1456 N N . HIS B 1 31 ? 18.875 -4.637 -1.123 1 89.06 31 HIS B N 1
ATOM 1457 C CA . HIS B 1 31 ? 18.984 -4.781 -2.572 1 89.06 31 HIS B CA 1
ATOM 1458 C C . HIS B 1 31 ? 19.078 -3.424 -3.256 1 89.06 31 HIS B C 1
ATOM 1460 O O . HIS B 1 31 ? 19.781 -3.275 -4.258 1 89.06 31 HIS B O 1
ATOM 1466 N N . THR B 1 32 ? 18.312 -2.527 -2.764 1 93.75 32 THR B N 1
ATOM 1467 C CA . THR B 1 32 ? 18.328 -1.153 -3.252 1 93.75 32 THR B CA 1
ATOM 1468 C C . THR B 1 32 ? 18.328 -0.166 -2.09 1 93.75 32 THR B C 1
ATOM 1470 O O . THR B 1 32 ? 17.938 -0.507 -0.977 1 93.75 32 THR B O 1
ATOM 1473 N N . THR B 1 33 ? 18.859 1.032 -2.365 1 96.31 33 THR B N 1
ATOM 1474 C CA . THR B 1 33 ? 18.844 2.135 -1.409 1 96.31 33 THR B CA 1
ATOM 1475 C C . THR B 1 33 ? 18.062 3.316 -1.96 1 96.31 33 THR B C 1
ATOM 1477 O O . THR B 1 33 ? 18.188 3.662 -3.137 1 96.31 33 THR B O 1
ATOM 1480 N N . HIS B 1 34 ? 17.297 3.996 -1.127 1 98.31 34 HIS B N 1
ATOM 1481 C CA . HIS B 1 34 ? 16.375 5.035 -1.56 1 98.31 34 HIS B CA 1
ATOM 148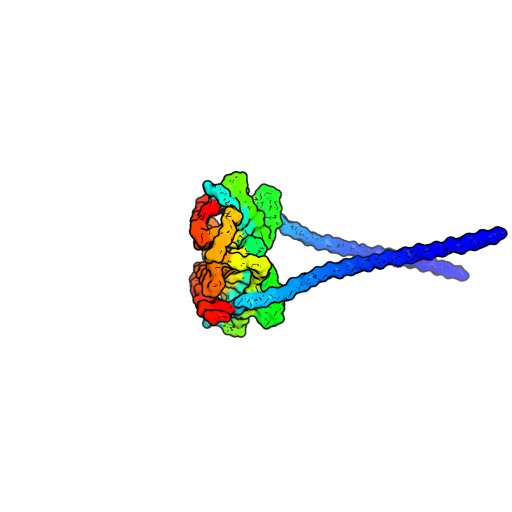2 C C . HIS B 1 34 ? 16.484 6.273 -0.674 1 98.31 34 HIS B C 1
ATOM 1484 O O . HIS B 1 34 ? 16.719 6.16 0.53 1 98.31 34 HIS B O 1
ATOM 1490 N N . ASN B 1 35 ? 16.297 7.375 -1.275 1 98.31 35 ASN B N 1
ATOM 1491 C CA . ASN B 1 35 ? 16.188 8.648 -0.565 1 98.31 35 ASN B CA 1
ATOM 1492 C C . ASN B 1 35 ? 14.797 9.266 -0.715 1 98.31 35 ASN B C 1
ATOM 1494 O O . ASN B 1 35 ? 14.188 9.172 -1.782 1 98.31 35 ASN B O 1
ATOM 1498 N N . ILE B 1 36 ? 14.32 9.859 0.372 1 98.75 36 ILE B N 1
ATOM 1499 C CA . ILE B 1 36 ? 13.102 10.664 0.347 1 98.75 36 ILE B CA 1
ATOM 1500 C C . ILE B 1 36 ? 13.422 12.094 0.759 1 98.75 36 ILE B C 1
ATOM 1502 O O . ILE B 1 36 ? 13.914 12.336 1.865 1 98.75 36 ILE B O 1
ATOM 1506 N N . THR B 1 37 ? 13.117 12.984 -0.12 1 98.44 37 THR B N 1
ATOM 1507 C CA . THR B 1 37 ? 13.469 14.375 0.146 1 98.44 37 THR B CA 1
ATOM 1508 C C . THR B 1 37 ? 12.266 15.289 -0.088 1 98.44 37 THR B C 1
ATOM 1510 O O . THR B 1 37 ? 11.297 14.898 -0.742 1 98.44 37 THR B O 1
ATOM 1513 N N . VAL B 1 38 ? 12.305 16.438 0.51 1 97.12 38 VAL B N 1
ATOM 1514 C CA . VAL B 1 38 ? 11.328 17.516 0.346 1 97.12 38 VAL B CA 1
ATOM 1515 C C . VAL B 1 38 ? 12.023 18.781 -0.159 1 97.12 38 VAL B C 1
ATOM 1517 O O . VAL B 1 38 ? 13.062 19.172 0.372 1 97.12 38 VAL B O 1
ATOM 1520 N N . ASN B 1 39 ? 11.445 19.375 -1.143 1 89.06 39 ASN B N 1
ATOM 1521 C CA . ASN B 1 39 ? 12.109 20.547 -1.707 1 89.06 39 ASN B CA 1
ATOM 1522 C C . ASN B 1 39 ? 11.492 21.844 -1.186 1 89.06 39 ASN B C 1
ATOM 1524 O O . ASN B 1 39 ? 12.023 22.938 -1.429 1 89.06 39 ASN B O 1
ATOM 1528 N N . ASN B 1 40 ? 10.438 21.781 -0.527 1 90.5 40 ASN B N 1
ATOM 1529 C CA . ASN B 1 40 ? 9.789 22.969 0.007 1 90.5 40 ASN B CA 1
ATOM 1530 C C . ASN B 1 40 ? 9.766 22.969 1.533 1 90.5 40 ASN B C 1
ATOM 1532 O O . ASN B 1 40 ? 10.461 22.172 2.162 1 90.5 40 ASN B O 1
ATOM 1536 N N . SER B 1 41 ? 9.078 23.906 2.146 1 89.25 41 SER B N 1
ATOM 1537 C CA . SER B 1 41 ? 9.117 24.062 3.596 1 89.25 41 SER B CA 1
ATOM 1538 C C . SER B 1 41 ? 8.125 23.141 4.285 1 89.25 41 SER B C 1
ATOM 1540 O O . SER B 1 41 ? 7.91 23.234 5.496 1 89.25 41 SER B O 1
ATOM 1542 N N . SER B 1 42 ? 7.586 22.25 3.564 1 91.94 42 SER B N 1
ATOM 1543 C CA . SER B 1 42 ? 6.574 21.375 4.141 1 91.94 42 SER B CA 1
ATOM 1544 C C . SER B 1 42 ? 7.215 20.281 5 1 91.94 42 SER B C 1
ATOM 1546 O O . SER B 1 42 ? 8.391 19.953 4.824 1 91.94 42 SER B O 1
ATOM 1548 N N . LYS B 1 43 ? 6.422 19.859 5.949 1 94.5 43 LYS B N 1
ATOM 1549 C CA . LYS B 1 43 ? 6.762 18.703 6.766 1 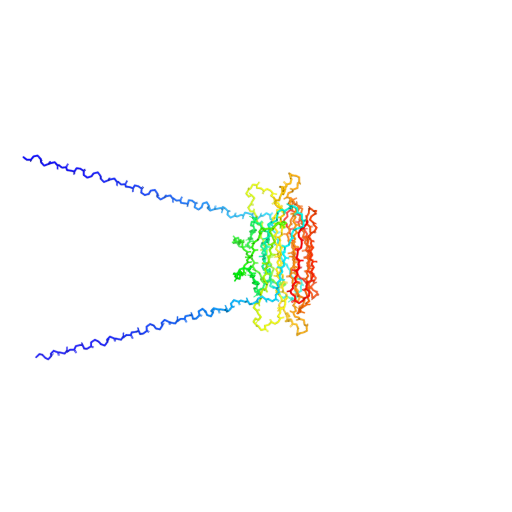94.5 43 LYS B CA 1
ATOM 1550 C C . LYS B 1 43 ? 5.844 17.531 6.453 1 94.5 43 LYS B C 1
ATOM 1552 O O . LYS B 1 43 ? 4.621 17.656 6.496 1 94.5 43 LYS B O 1
ATOM 1557 N N . TRP B 1 44 ? 6.508 16.391 6.145 1 96.12 44 TRP B N 1
ATOM 1558 C CA . TRP B 1 44 ? 5.742 15.227 5.703 1 96.12 44 TRP B CA 1
ATOM 1559 C C . TRP B 1 44 ? 5.926 14.062 6.668 1 96.12 44 TRP B C 1
ATOM 1561 O O . TRP B 1 44 ? 7.039 13.797 7.125 1 96.12 44 TRP B O 1
ATOM 1571 N N . TYR B 1 45 ? 4.863 13.391 6.984 1 95.31 45 TYR B N 1
ATOM 1572 C CA . TYR B 1 45 ? 4.938 12.078 7.613 1 95.31 45 TYR B CA 1
ATOM 1573 C C . TYR B 1 45 ? 4.863 10.969 6.574 1 95.31 45 TYR B C 1
ATOM 1575 O O . TYR B 1 45 ? 3.945 10.945 5.75 1 95.31 45 TYR B O 1
ATOM 1583 N N . VAL B 1 46 ? 5.84 10.102 6.648 1 97.38 46 VAL B N 1
ATOM 1584 C CA . VAL B 1 46 ? 5.988 9.062 5.633 1 97.38 46 VAL B CA 1
ATOM 1585 C C . VAL B 1 46 ? 5.84 7.688 6.277 1 97.38 46 VAL B C 1
ATOM 1587 O O . VAL B 1 46 ? 6.469 7.402 7.301 1 97.38 46 VAL B O 1
ATOM 1590 N N . LYS B 1 47 ? 5.008 6.867 5.711 1 96.88 47 LYS B N 1
ATOM 1591 C CA . LYS B 1 47 ? 4.867 5.469 6.105 1 96.88 47 LYS B CA 1
ATOM 1592 C C . LYS B 1 47 ? 5.215 4.535 4.953 1 96.88 47 LYS B C 1
ATOM 1594 O O . LYS B 1 47 ? 4.68 4.672 3.852 1 96.88 47 LYS B O 1
ATOM 1599 N N . ILE B 1 48 ? 6.133 3.646 5.184 1 98 48 ILE B N 1
ATOM 1600 C CA . ILE B 1 48 ? 6.531 2.617 4.23 1 98 48 ILE B CA 1
ATOM 1601 C C . ILE B 1 48 ? 6.031 1.254 4.699 1 98 48 ILE B C 1
ATOM 1603 O O . ILE B 1 48 ? 6.301 0.844 5.832 1 98 48 ILE B O 1
ATOM 1607 N N . VAL B 1 49 ? 5.297 0.543 3.816 1 96.5 49 VAL B N 1
ATOM 1608 C CA . VAL B 1 49 ? 4.68 -0.708 4.242 1 96.5 49 VAL B CA 1
ATOM 1609 C C . VAL B 1 49 ? 4.738 -1.726 3.105 1 96.5 49 VAL B C 1
ATOM 1611 O O . VAL B 1 49 ? 4.441 -1.398 1.954 1 96.5 49 VAL B O 1
ATOM 1614 N N . GLY B 1 50 ? 5.086 -2.996 3.439 1 95.44 50 GLY B N 1
ATOM 1615 C CA . GLY B 1 50 ? 4.973 -4.074 2.473 1 95.44 50 GLY B CA 1
ATOM 1616 C C . GLY B 1 50 ? 3.535 -4.453 2.166 1 95.44 50 GLY B C 1
ATOM 1617 O O . GLY B 1 50 ? 2.707 -4.559 3.074 1 95.44 50 GLY B O 1
ATOM 1618 N N . ILE B 1 51 ? 3.283 -4.699 0.811 1 95.88 51 ILE B N 1
ATOM 1619 C CA . ILE B 1 51 ? 1.873 -4.883 0.482 1 95.88 51 ILE B CA 1
ATOM 1620 C C . ILE B 1 51 ? 1.681 -6.207 -0.253 1 95.88 51 ILE B C 1
ATOM 1622 O O . ILE B 1 51 ? 0.549 -6.609 -0.531 1 95.88 51 ILE B O 1
ATOM 1626 N N . SER B 1 52 ? 2.697 -6.848 -0.556 1 91.38 52 SER B N 1
ATOM 1627 C CA . SER B 1 52 ? 2.582 -8.094 -1.309 1 91.38 52 SER B CA 1
ATOM 1628 C C . SER B 1 52 ? 2.314 -9.273 -0.384 1 91.38 52 SER B C 1
ATOM 1630 O O . SER B 1 52 ? 2.863 -9.344 0.717 1 91.38 52 SER B O 1
ATOM 1632 N N . PRO B 1 53 ? 1.521 -10.211 -0.998 1 87.12 53 PRO B N 1
ATOM 1633 C CA . PRO B 1 53 ? 1.377 -11.461 -0.236 1 87.12 53 PRO B CA 1
ATOM 1634 C C . PRO B 1 53 ? 2.623 -12.336 -0.302 1 87.12 53 PRO B C 1
ATOM 1636 O O . PRO B 1 53 ? 3.398 -12.242 -1.257 1 87.12 53 PRO B O 1
ATOM 1639 N N . PHE B 1 54 ? 2.984 -13.141 0.694 1 77 54 PHE B N 1
ATOM 1640 C CA . PHE B 1 54 ? 3.914 -14.258 0.759 1 77 54 PHE B CA 1
ATOM 1641 C C . PHE B 1 54 ? 5.344 -13.766 0.935 1 77 54 PHE B C 1
ATOM 1643 O O . PHE B 1 54 ? 6.145 -14.406 1.625 1 77 54 PHE B O 1
ATOM 1650 N N . GLN B 1 55 ? 5.652 -12.688 0.104 1 75.88 55 GLN B N 1
ATOM 1651 C CA . GLN B 1 55 ? 7.039 -12.242 0.22 1 75.88 55 GLN B CA 1
ATOM 1652 C C . GLN B 1 55 ? 7.152 -11.008 1.108 1 75.88 55 GLN B C 1
ATOM 1654 O O . GLN B 1 55 ? 6.641 -9.938 0.763 1 75.88 55 GLN B O 1
ATOM 1659 N N . PRO B 1 56 ? 7.844 -11.242 2.098 1 81.12 56 PRO B N 1
ATOM 1660 C CA . PRO B 1 56 ? 7.973 -10.078 2.982 1 81.12 56 PRO B CA 1
ATOM 1661 C C . PRO B 1 56 ? 8.914 -9.016 2.426 1 81.12 56 PRO B C 1
ATOM 1663 O O . PRO B 1 56 ? 9.898 -9.344 1.758 1 81.12 56 PRO B O 1
ATOM 1666 N N . ALA B 1 57 ? 8.539 -7.832 2.686 1 89.19 57 ALA B N 1
ATOM 1667 C CA . ALA B 1 57 ? 9.43 -6.695 2.459 1 89.19 57 ALA B CA 1
ATOM 1668 C C . ALA B 1 57 ? 10.156 -6.309 3.742 1 89.19 57 ALA B C 1
ATOM 1670 O O . ALA B 1 57 ? 9.555 -6.258 4.816 1 89.19 57 ALA B O 1
ATOM 1671 N N . TYR B 1 58 ? 11.469 -6.137 3.578 1 91.69 58 TYR B N 1
ATOM 1672 C CA . TYR B 1 58 ? 12.25 -5.621 4.703 1 91.69 58 TYR B CA 1
ATOM 1673 C C . TYR B 1 58 ? 12.789 -4.23 4.402 1 91.69 58 TYR B C 1
ATOM 1675 O O . TYR B 1 58 ? 13.211 -3.951 3.277 1 91.69 58 TYR B O 1
ATOM 1683 N N . PHE B 1 59 ? 12.766 -3.461 5.453 1 95.75 59 PHE B N 1
ATOM 1684 C CA . PHE B 1 59 ? 13.273 -2.1 5.34 1 95.75 59 PHE B CA 1
ATOM 1685 C C . PHE B 1 59 ? 14.406 -1.857 6.336 1 95.75 59 PHE B C 1
ATOM 1687 O O . PHE B 1 59 ? 14.297 -2.232 7.504 1 95.75 59 PHE B O 1
ATOM 1694 N N . ILE B 1 60 ? 15.43 -1.284 5.867 1 95.56 60 ILE B N 1
ATOM 1695 C CA . ILE B 1 60 ? 16.625 -1.027 6.668 1 95.56 60 ILE B CA 1
ATOM 1696 C C . ILE B 1 60 ? 16.844 0.478 6.797 1 95.56 60 ILE B C 1
ATOM 1698 O O . ILE B 1 60 ? 17 1.177 5.789 1 95.56 60 ILE B O 1
ATOM 1702 N N . ASP B 1 61 ? 16.891 0.924 7.988 1 95.44 61 ASP B N 1
ATOM 1703 C CA . ASP B 1 61 ? 17.047 2.367 8.148 1 95.44 61 ASP B CA 1
ATOM 1704 C C . ASP B 1 61 ? 18.516 2.777 8.109 1 95.44 61 ASP B C 1
ATOM 1706 O O . ASP B 1 61 ? 19.391 1.945 7.863 1 95.44 61 ASP B O 1
ATOM 1710 N N . GLN B 1 62 ? 18.75 4.012 8.305 1 92.06 62 GLN B N 1
ATOM 1711 C CA . GLN B 1 62 ? 20.078 4.594 8.133 1 92.06 62 GLN B CA 1
ATOM 1712 C C . GLN B 1 62 ? 21.047 4.043 9.164 1 92.06 62 GLN B C 1
ATOM 1714 O O . GLN B 1 62 ? 22.266 4.074 8.953 1 92.06 62 GLN B O 1
ATOM 1719 N N . ILE B 1 63 ? 20.594 3.6 10.25 1 92.19 63 ILE B N 1
ATOM 1720 C CA . ILE B 1 63 ? 21.484 3.074 11.273 1 92.19 63 ILE B CA 1
ATOM 1721 C C . ILE B 1 63 ? 21.422 1.548 11.281 1 92.19 63 ILE B C 1
ATOM 1723 O O . ILE B 1 63 ? 21.734 0.914 12.297 1 92.19 63 ILE B O 1
ATOM 1727 N N . ASN B 1 64 ? 20.828 0.93 10.328 1 92.12 64 ASN B N 1
ATOM 1728 C CA . ASN B 1 64 ? 20.875 -0.487 9.977 1 92.12 64 ASN B CA 1
ATOM 1729 C C . ASN B 1 64 ? 19.891 -1.295 10.82 1 92.12 64 ASN B C 1
ATOM 1731 O O . ASN B 1 64 ? 20.062 -2.5 11.008 1 92.12 64 ASN B O 1
ATOM 1735 N N . ASN B 1 65 ? 18.969 -0.582 11.422 1 93.75 65 ASN B N 1
ATOM 1736 C CA . ASN B 1 65 ? 17.844 -1.353 11.969 1 93.75 65 ASN B CA 1
ATOM 1737 C C . ASN B 1 65 ? 16.969 -1.937 10.867 1 93.75 65 ASN B C 1
ATOM 1739 O O . ASN B 1 65 ? 16.734 -1.281 9.852 1 93.75 65 ASN B O 1
ATOM 1743 N N . VAL B 1 66 ? 16.469 -3.166 11.148 1 92.94 66 VAL B N 1
ATOM 1744 C CA . VAL B 1 66 ? 15.648 -3.852 10.148 1 92.94 66 VAL B CA 1
ATOM 1745 C C . VAL B 1 66 ? 14.195 -3.895 10.602 1 92.94 66 VAL B C 1
ATOM 1747 O O . VAL B 1 66 ? 13.906 -4.23 11.758 1 92.94 66 VAL B O 1
ATOM 1750 N N . TYR B 1 67 ? 13.336 -3.561 9.633 1 92.44 67 TYR B N 1
ATOM 1751 C CA . TYR B 1 67 ? 11.898 -3.557 9.875 1 92.44 67 TYR B CA 1
ATOM 1752 C C . TYR B 1 67 ? 11.172 -4.473 8.891 1 92.44 67 TYR B C 1
ATOM 1754 O O . TYR B 1 67 ? 11.461 -4.457 7.691 1 92.44 67 TYR B O 1
ATOM 1762 N N . SER B 1 68 ? 10.18 -5.312 9.336 1 84.94 68 SER B N 1
ATOM 1763 C CA . SER B 1 68 ? 9.477 -6.234 8.445 1 84.94 68 SER B CA 1
ATOM 1764 C C . SER B 1 68 ? 8.023 -5.816 8.258 1 84.94 68 SER B C 1
ATOM 1766 O O . SER B 1 68 ? 7.297 -6.414 7.453 1 84.94 68 SER B O 1
ATOM 1768 N N . SER B 1 69 ? 7.527 -4.863 8.914 1 82.25 69 SER B N 1
ATOM 1769 C CA . SER B 1 69 ? 6.121 -4.484 8.828 1 82.25 69 SER B CA 1
ATOM 1770 C C . SER B 1 69 ? 5.957 -3.096 8.227 1 82.25 69 SER B C 1
ATOM 1772 O O . SER B 1 69 ? 5.344 -2.943 7.164 1 82.25 69 SER B O 1
ATOM 1774 N N . GLU B 1 70 ? 6.543 -2.137 8.922 1 92.44 70 GLU B N 1
ATOM 1775 C CA . GLU B 1 70 ? 6.445 -0.758 8.453 1 92.44 70 GLU B CA 1
ATOM 1776 C C . GLU B 1 70 ? 7.645 0.069 8.906 1 92.44 70 GLU B C 1
ATOM 1778 O O . GLU B 1 70 ? 8.328 -0.298 9.867 1 92.44 70 GLU B O 1
ATOM 1783 N N . LEU B 1 71 ? 7.969 1.033 8.195 1 96.56 71 LEU B N 1
ATOM 1784 C CA . LEU B 1 71 ? 8.984 2.035 8.5 1 96.56 71 LEU B CA 1
ATOM 1785 C C . LEU B 1 71 ? 8.422 3.443 8.359 1 96.56 71 LEU B C 1
ATOM 1787 O O . LEU B 1 71 ? 7.789 3.766 7.355 1 96.56 71 LEU B O 1
ATOM 1791 N N . ASN B 1 72 ? 8.633 4.266 9.461 1 96.56 72 ASN B N 1
ATOM 1792 C CA . ASN B 1 72 ? 8.055 5.602 9.484 1 96.56 72 ASN B CA 1
ATOM 1793 C C . ASN B 1 72 ? 9.125 6.68 9.57 1 96.56 72 ASN B C 1
ATOM 1795 O O . ASN B 1 72 ? 10.133 6.512 10.266 1 96.56 72 ASN B O 1
ATOM 1799 N N . TYR B 1 73 ? 8.859 7.793 8.875 1 97.25 73 TYR B N 1
ATOM 1800 C CA . TYR B 1 73 ? 9.766 8.938 8.922 1 97.25 73 TYR B CA 1
ATOM 1801 C C . TYR B 1 73 ? 8.984 10.242 9.023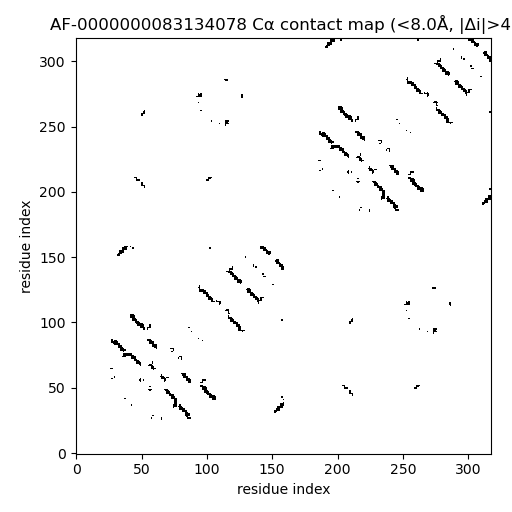 1 97.25 73 TYR B C 1
ATOM 1803 O O . TYR B 1 73 ? 7.824 10.312 8.609 1 97.25 73 TYR B O 1
ATOM 1811 N N . ILE B 1 74 ? 9.625 11.195 9.625 1 96.44 74 ILE B N 1
ATOM 1812 C CA . ILE B 1 74 ? 9.273 12.594 9.398 1 96.44 74 ILE B CA 1
ATOM 1813 C C . ILE B 1 74 ? 10.297 13.234 8.469 1 96.44 74 ILE B C 1
ATOM 1815 O O . ILE B 1 74 ? 11.5 13.219 8.742 1 96.44 74 ILE B O 1
ATOM 1819 N N . VAL B 1 75 ? 9.812 13.789 7.363 1 97.88 75 VAL B N 1
ATOM 1820 C CA . VAL B 1 75 ? 10.719 14.328 6.355 1 97.88 75 VAL B CA 1
ATOM 1821 C C . VAL B 1 75 ? 10.422 15.805 6.121 1 97.88 75 VAL B C 1
ATOM 1823 O O . VAL B 1 75 ? 9.258 16.203 6.027 1 97.88 75 VAL B O 1
ATOM 1826 N N . SER B 1 76 ? 11.398 16.562 6.07 1 96.94 76 SER B N 1
ATOM 1827 C CA . SER B 1 76 ? 11.336 17.984 5.754 1 96.94 76 SER B CA 1
ATOM 1828 C C . SER B 1 76 ? 12.562 18.422 4.965 1 96.94 76 SER B C 1
ATOM 1830 O O . SER B 1 76 ? 13.438 17.609 4.66 1 96.94 76 SER B O 1
ATOM 1832 N N . LYS B 1 77 ? 12.547 19.688 4.59 1 95.75 77 LYS B N 1
ATOM 1833 C CA . LYS B 1 77 ? 13.648 20.219 3.793 1 95.75 77 LYS B CA 1
ATOM 1834 C C . LYS B 1 77 ? 14.992 19.969 4.477 1 95.75 77 LYS B C 1
ATOM 1836 O O . LYS B 1 77 ? 15.984 19.656 3.811 1 95.75 77 LYS B O 1
ATOM 1841 N N . ASP B 1 78 ? 15.008 20.047 5.797 1 94.38 78 ASP B N 1
ATOM 1842 C CA . ASP B 1 78 ? 16.266 19.922 6.539 1 94.38 78 ASP B CA 1
ATOM 1843 C C . ASP B 1 78 ? 16.422 18.516 7.109 1 94.38 78 ASP B C 1
ATOM 1845 O O . ASP B 1 78 ? 17.391 18.25 7.828 1 94.38 78 ASP B O 1
ATOM 1849 N N . ASN B 1 79 ? 15.492 17.641 6.852 1 96.06 79 ASN B N 1
ATOM 1850 C CA . ASN B 1 79 ? 15.5 16.297 7.402 1 96.06 79 ASN B CA 1
ATOM 1851 C C . ASN B 1 79 ? 15.07 15.266 6.367 1 96.06 79 ASN B C 1
ATOM 1853 O O . ASN B 1 79 ? 13.922 14.828 6.363 1 96.06 79 ASN B O 1
ATOM 1857 N N . SER B 1 80 ? 16.031 14.781 5.555 1 97.5 80 SER B N 1
ATOM 1858 C CA . SER B 1 80 ? 15.75 13.758 4.555 1 97.5 80 SER B CA 1
ATOM 1859 C C . SER B 1 80 ? 15.812 12.359 5.16 1 97.5 80 SER B C 1
ATOM 1861 O O . SER B 1 80 ? 16.344 12.18 6.262 1 97.5 80 SER B O 1
ATOM 1863 N N . ALA B 1 81 ? 15.211 11.438 4.492 1 98.06 81 ALA B N 1
ATOM 1864 C CA . ALA B 1 81 ? 15.258 10.039 4.934 1 98.06 81 ALA B CA 1
ATOM 1865 C C . ALA B 1 81 ? 15.977 9.164 3.908 1 98.06 81 ALA B C 1
ATOM 1867 O O . ALA B 1 81 ? 15.938 9.445 2.707 1 98.06 81 ALA B O 1
ATOM 1868 N N . GLN B 1 82 ? 16.609 8.164 4.441 1 98.06 82 GLN B N 1
ATOM 1869 C CA . GLN B 1 82 ? 17.203 7.109 3.627 1 98.06 82 GLN B CA 1
ATOM 1870 C C . GLN B 1 82 ? 16.859 5.727 4.168 1 98.06 82 GLN B C 1
ATOM 1872 O O . GLN B 1 82 ? 16.875 5.508 5.383 1 98.06 82 GLN B O 1
ATOM 1877 N N . TYR B 1 83 ? 16.578 4.828 3.258 1 97.94 83 TYR B N 1
ATOM 1878 C CA . TYR B 1 83 ? 16.312 3.465 3.703 1 97.94 83 TYR B CA 1
ATOM 1879 C C . TYR B 1 83 ? 16.766 2.453 2.658 1 97.94 83 TYR B C 1
ATOM 1881 O O . TYR B 1 83 ? 16.859 2.775 1.472 1 97.94 83 TYR B O 1
ATOM 1889 N N . GLY B 1 84 ? 17.078 1.28 3.135 1 96.81 84 GLY B N 1
ATOM 1890 C CA . GLY B 1 84 ? 17.312 0.14 2.264 1 96.81 84 GLY B CA 1
ATOM 1891 C C . GLY B 1 84 ? 16.109 -0.776 2.143 1 96.81 84 GLY B C 1
ATOM 1892 O O . GLY B 1 84 ? 15.312 -0.884 3.074 1 96.81 84 GLY B O 1
ATOM 1893 N N . PHE B 1 85 ? 16.016 -1.352 0.981 1 94.38 85 PHE B N 1
ATOM 1894 C CA . PHE B 1 85 ? 14.992 -2.365 0.759 1 94.38 85 PHE B CA 1
ATOM 1895 C C . PHE B 1 85 ? 15.625 -3.736 0.55 1 94.38 85 PHE B C 1
ATOM 1897 O O . PHE B 1 85 ? 16.578 -3.875 -0.215 1 94.38 85 PHE B O 1
ATOM 1904 N N . ALA B 1 86 ? 15.023 -4.672 1.296 1 90.25 86 ALA B N 1
ATOM 1905 C CA . ALA B 1 86 ? 15.484 -6.051 1.17 1 90.25 86 ALA B CA 1
ATOM 1906 C C . ALA B 1 86 ? 14.312 -7.023 1.113 1 90.25 86 ALA B C 1
ATOM 1908 O O . ALA B 1 86 ? 13.219 -6.719 1.595 1 90.25 86 ALA B O 1
ATOM 1909 N N . PHE B 1 87 ? 14.406 -8.102 0.391 1 82.88 87 PHE B N 1
ATOM 1910 C CA . PHE B 1 87 ? 13.445 -9.195 0.416 1 82.88 87 PHE B CA 1
ATOM 1911 C C . PHE B 1 87 ? 14.156 -10.547 0.361 1 82.88 87 PHE B C 1
ATOM 1913 O O . PHE B 1 87 ? 15.312 -10.625 -0.048 1 82.88 87 PHE B O 1
ATOM 1920 N N . SER B 1 88 ? 13.586 -11.477 1.21 1 66.88 88 SER B N 1
ATOM 1921 C CA . SER B 1 88 ? 14.242 -12.781 1.284 1 66.88 88 SER B CA 1
ATOM 1922 C C . SER B 1 88 ? 14.172 -13.508 -0.054 1 66.88 88 SER B C 1
ATOM 1924 O O . SER B 1 88 ? 13.164 -13.438 -0.754 1 66.88 88 SER B O 1
ATOM 1926 N N . PHE B 1 89 ? 15.234 -13.508 -0.702 1 58.06 89 PHE B N 1
ATOM 1927 C CA . PHE B 1 89 ? 15.234 -14.273 -1.944 1 58.06 89 PHE B CA 1
ATOM 1928 C C . PHE B 1 89 ? 15.297 -15.773 -1.659 1 58.06 89 PHE B C 1
ATOM 1930 O O . PHE B 1 89 ? 16.344 -16.297 -1.272 1 58.06 89 PHE B O 1
ATOM 1937 N N . ASN B 1 90 ? 14.422 -16.219 -0.714 1 49.56 90 ASN B N 1
ATOM 1938 C CA . ASN B 1 90 ? 14.484 -17.656 -0.516 1 49.56 90 ASN B CA 1
ATOM 1939 C C . ASN B 1 90 ? 14.695 -18.406 -1.834 1 49.56 90 ASN B C 1
ATOM 1941 O O . ASN B 1 90 ? 14.008 -19.375 -2.123 1 49.56 90 ASN B O 1
ATOM 1945 N N . GLY B 1 91 ? 15.617 -17.906 -2.498 1 50.22 91 GLY B N 1
ATOM 1946 C CA . GLY B 1 91 ? 15.906 -18.641 -3.719 1 50.22 91 GLY B CA 1
ATOM 1947 C C . GLY B 1 91 ? 14.992 -18.266 -4.871 1 50.22 91 GLY B C 1
ATOM 1948 O O . GLY B 1 91 ? 15.273 -18.594 -6.023 1 50.22 91 GLY B O 1
ATOM 1949 N N . SER B 1 92 ? 13.75 -18 -4.473 1 52.97 92 SER B N 1
ATOM 1950 C CA . SER B 1 92 ? 12.883 -17.688 -5.605 1 52.97 92 SER B CA 1
ATOM 1951 C C . SER B 1 92 ? 13.023 -16.234 -6.016 1 52.97 92 SER B C 1
ATOM 1953 O O . SER B 1 92 ? 13.281 -15.367 -5.176 1 52.97 92 SER B O 1
ATOM 1955 N N . THR B 1 93 ? 13.484 -16.031 -7.172 1 54.59 93 THR B N 1
ATOM 1956 C CA . THR B 1 93 ? 13.688 -14.766 -7.855 1 54.59 93 THR B CA 1
ATOM 1957 C C . THR B 1 93 ? 12.344 -14.102 -8.18 1 54.59 93 THR B C 1
ATOM 1959 O O . THR B 1 93 ? 12.25 -13.297 -9.109 1 54.59 93 THR B O 1
ATOM 1962 N N . ASP B 1 94 ? 11.281 -14.383 -7.359 1 66.69 94 ASP B N 1
ATOM 1963 C CA . ASP B 1 94 ? 10.039 -13.836 -7.906 1 66.69 94 ASP B CA 1
ATOM 1964 C C . ASP B 1 94 ? 9.828 -12.398 -7.449 1 66.69 94 ASP B C 1
ATOM 1966 O O . ASP B 1 94 ? 10.266 -12.016 -6.359 1 66.69 94 ASP B O 1
ATOM 1970 N N . PHE B 1 95 ? 9.844 -11.484 -8.258 1 78.19 95 PHE B N 1
ATOM 1971 C CA . PHE B 1 95 ? 9.664 -10.047 -8.086 1 78.19 95 PHE B CA 1
ATOM 1972 C C . PHE B 1 95 ? 8.219 -9.719 -7.75 1 78.19 95 PHE B C 1
ATOM 1974 O O . PHE B 1 95 ? 7.715 -8.648 -8.117 1 78.19 95 PHE B O 1
ATOM 1981 N N . ASN B 1 96 ? 7.641 -10.758 -6.938 1 83.38 96 ASN B N 1
ATOM 1982 C CA . ASN B 1 96 ? 6.289 -10.508 -6.461 1 83.38 96 ASN B CA 1
ATOM 1983 C C . ASN B 1 96 ? 6.293 -9.75 -5.133 1 83.38 96 ASN B C 1
ATOM 1985 O O . ASN B 1 96 ? 5.574 -10.125 -4.199 1 83.38 96 ASN B O 1
ATOM 1989 N N . VAL B 1 97 ? 7.215 -8.859 -4.988 1 88.88 97 VAL B N 1
ATOM 1990 C CA . VAL B 1 97 ? 7.289 -8.023 -3.793 1 88.88 97 VAL B CA 1
ATOM 1991 C C . VAL B 1 97 ? 7.02 -6.566 -4.16 1 88.88 97 VAL B C 1
ATOM 1993 O O . VAL B 1 97 ? 7.496 -6.082 -5.191 1 88.88 97 VAL B O 1
ATOM 1996 N N . ALA B 1 98 ? 6.199 -5.973 -3.402 1 93.94 98 ALA B N 1
ATOM 1997 C CA . ALA B 1 98 ? 5.879 -4.559 -3.576 1 93.94 98 ALA B CA 1
ATOM 1998 C C . ALA B 1 98 ? 5.625 -3.883 -2.23 1 93.94 98 ALA B C 1
ATOM 2000 O O . ALA B 1 98 ? 5.285 -4.551 -1.251 1 93.94 98 ALA B O 1
ATOM 2001 N N . TYR B 1 99 ? 5.84 -2.641 -2.18 1 96.44 99 TYR B N 1
ATOM 2002 C CA . TYR B 1 99 ? 5.551 -1.844 -0.993 1 96.44 99 TYR B CA 1
ATOM 2003 C C . TYR B 1 99 ? 5.066 -0.451 -1.378 1 96.44 99 TYR B C 1
ATOM 2005 O O . TYR B 1 99 ? 5.105 -0.075 -2.551 1 96.44 99 TYR B O 1
ATOM 2013 N N . THR B 1 100 ? 4.531 0.247 -0.412 1 98.19 100 THR B N 1
ATOM 2014 C CA . THR B 1 100 ? 4.109 1.618 -0.675 1 98.19 100 THR B CA 1
ATOM 2015 C C . THR B 1 100 ? 4.922 2.604 0.158 1 98.19 100 THR B C 1
ATOM 2017 O O . THR B 1 100 ? 5.43 2.252 1.226 1 98.19 100 THR B O 1
ATOM 2020 N N . ILE B 1 101 ? 5.074 3.717 -0.344 1 98.62 101 ILE B N 1
ATOM 2021 C CA . ILE B 1 101 ? 5.445 4.922 0.39 1 98.62 101 ILE B CA 1
ATOM 2022 C C . ILE B 1 101 ? 4.273 5.902 0.396 1 98.62 101 ILE B C 1
ATOM 2024 O O . ILE B 1 101 ? 3.908 6.449 -0.647 1 98.62 101 ILE B O 1
ATOM 2028 N N . THR B 1 102 ? 3.695 6.055 1.507 1 97.56 102 THR B N 1
ATOM 2029 C CA . THR B 1 102 ? 2.615 7.031 1.624 1 97.56 102 THR B CA 1
ATOM 2030 C C . THR B 1 102 ? 3.055 8.227 2.465 1 97.56 102 THR B C 1
ATOM 2032 O O . THR B 1 102 ? 3.545 8.055 3.584 1 97.56 102 THR B O 1
ATOM 2035 N N . ALA B 1 103 ? 2.887 9.398 1.919 1 96.81 103 ALA B N 1
ATOM 2036 C CA . ALA B 1 103 ? 3.322 10.625 2.588 1 96.81 103 ALA B CA 1
ATOM 2037 C C . ALA B 1 103 ? 2.166 11.609 2.738 1 96.81 103 ALA B C 1
ATOM 2039 O O . ALA B 1 103 ? 1.395 11.812 1.799 1 96.81 103 ALA B O 1
ATOM 2040 N N . ILE B 1 104 ? 2.062 12.164 3.891 1 93.44 104 ILE B N 1
ATOM 2041 C CA . ILE B 1 104 ? 1.038 13.156 4.172 1 93.44 104 ILE B CA 1
ATOM 2042 C C . ILE B 1 104 ? 1.695 14.461 4.637 1 93.44 104 ILE B C 1
ATOM 2044 O O . ILE B 1 104 ? 2.539 14.445 5.535 1 93.44 104 ILE B O 1
ATOM 2048 N N . ASP B 1 105 ? 1.312 15.539 3.986 1 93.25 105 ASP B N 1
ATOM 2049 C CA . ASP B 1 105 ? 1.779 16.859 4.41 1 93.25 105 ASP B CA 1
ATOM 2050 C C . ASP B 1 105 ? 1.064 17.312 5.68 1 93.25 105 ASP B C 1
ATOM 2052 O O . ASP B 1 105 ? -0.15 17.516 5.672 1 93.25 105 ASP B O 1
ATOM 2056 N N . THR B 1 106 ? 1.841 17.531 6.699 1 87.81 106 THR B N 1
ATOM 2057 C CA . THR B 1 106 ? 1.228 17.859 7.98 1 87.81 106 THR B CA 1
ATOM 2058 C C . THR B 1 106 ? 1.394 19.344 8.297 1 87.81 106 THR B C 1
ATOM 2060 O O . THR B 1 106 ? 1.092 19.797 9.406 1 87.81 106 THR B O 1
ATOM 2063 N N . SER B 1 107 ? 1.971 20 7.402 1 83 107 SER B N 1
ATOM 2064 C CA . SER B 1 107 ? 2.174 21.422 7.629 1 83 107 SER B CA 1
ATOM 2065 C C . SER B 1 107 ? 0.857 22.188 7.551 1 83 107 SER B C 1
ATOM 2067 O O . SER B 1 107 ? 0.764 23.328 8.023 1 83 107 SER B O 1
ATOM 2069 N N . GLN B 1 108 ? -0.062 21.516 6.855 1 71.44 108 GLN B N 1
ATOM 2070 C CA . GLN B 1 108 ? -1.383 22.141 6.77 1 71.44 108 GLN B CA 1
ATOM 2071 C C . GLN B 1 108 ? -2.471 21.172 7.223 1 71.44 108 GLN B C 1
ATOM 2073 O O . GLN B 1 108 ? -2.311 19.953 7.109 1 71.44 108 GLN B O 1
ATOM 2078 N N . SER B 1 109 ? -3.35 21.75 8.008 1 65.19 109 SER B N 1
ATOM 2079 C CA . SER B 1 109 ? -4.504 20.938 8.375 1 65.19 109 SER B CA 1
ATOM 2080 C C . SER B 1 109 ? -5.496 20.844 7.219 1 65.19 109 SER B C 1
ATOM 2082 O O . SER B 1 109 ? -5.5 21.688 6.32 1 65.19 109 SER B O 1
ATOM 2084 N N . ALA B 1 110 ? -6.109 19.641 7.184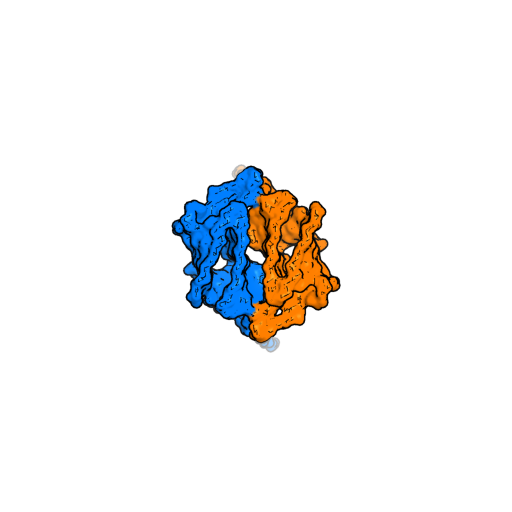 1 60.84 110 ALA B N 1
ATOM 2085 C CA . ALA B 1 110 ? -7.16 19.547 6.176 1 60.84 110 ALA B CA 1
ATOM 2086 C C . ALA B 1 110 ? -8.227 20.609 6.395 1 60.84 110 ALA B C 1
ATOM 2088 O O . ALA B 1 110 ? -8.586 20.922 7.535 1 60.84 110 ALA B O 1
ATOM 2089 N N . ASP B 1 111 ? -8.273 21.484 5.414 1 58.19 111 ASP B N 1
ATOM 2090 C CA . ASP B 1 111 ? -9.336 22.484 5.551 1 58.19 111 ASP B CA 1
ATOM 2091 C C . ASP B 1 111 ? -10.703 21.812 5.66 1 58.19 111 ASP B C 1
ATOM 2093 O O . ASP B 1 111 ? -10.867 20.656 5.289 1 58.19 111 ASP B O 1
ATOM 2097 N N . ALA B 1 112 ? -11.5 22.531 6.422 1 55.72 112 ALA B N 1
ATOM 2098 C CA . ALA B 1 112 ? -12.867 22.078 6.656 1 55.72 112 ALA B CA 1
ATOM 2099 C C . ALA B 1 112 ? -13.492 21.531 5.375 1 55.72 112 ALA B C 1
ATOM 2101 O O . ALA B 1 112 ? -14.289 20.594 5.414 1 55.72 112 ALA B O 1
ATOM 2102 N N . ASP B 1 113 ? -13.039 22.219 4.312 1 56.16 113 ASP B N 1
ATOM 2103 C CA . ASP B 1 113 ? -13.633 21.828 3.037 1 56.16 113 ASP B CA 1
ATOM 2104 C C . ASP B 1 113 ? -12.922 20.625 2.436 1 56.16 113 ASP B C 1
ATOM 2106 O O . ASP B 1 113 ? -13.523 19.844 1.692 1 56.16 113 ASP B O 1
ATOM 2110 N N . GLN B 1 114 ? -11.555 20.688 2.893 1 57.16 114 GLN B N 1
ATOM 2111 C CA . GLN B 1 114 ? -10.75 19.578 2.373 1 57.16 114 GLN B CA 1
ATOM 2112 C C . GLN B 1 114 ? -10.594 18.484 3.416 1 57.16 114 GLN B C 1
ATOM 2114 O O . GLN B 1 114 ? -10.078 18.719 4.512 1 57.16 114 GLN B O 1
ATOM 2119 N N . LYS B 1 115 ? -11.281 17.391 3.283 1 63.34 115 LYS B N 1
ATOM 2120 C CA . LYS B 1 115 ? -11.406 16.281 4.215 1 63.34 115 LYS B CA 1
ATOM 2121 C C . LYS B 1 115 ? -10.188 15.359 4.133 1 63.34 115 LYS B C 1
ATOM 2123 O O . LYS B 1 115 ? -10.141 14.32 4.789 1 63.34 115 LYS B O 1
ATOM 2128 N N . LYS B 1 116 ? -9.305 15.961 3.186 1 75.44 116 LYS B N 1
ATOM 2129 C CA . LYS B 1 116 ? -8.047 15.25 3.002 1 75.44 116 LYS B CA 1
ATOM 2130 C C . LYS B 1 116 ? -6.883 16.219 2.854 1 75.44 116 LYS B C 1
ATOM 2132 O O . LYS B 1 116 ? -7.02 17.281 2.229 1 75.44 116 LYS B O 1
ATOM 2137 N N . THR B 1 117 ? -5.777 15.938 3.41 1 84.44 117 THR B N 1
ATOM 2138 C CA . THR B 1 117 ? -4.578 16.766 3.312 1 84.44 117 THR B CA 1
ATOM 2139 C C . THR B 1 117 ? -3.744 16.359 2.098 1 84.44 117 THR B C 1
ATOM 2141 O O . THR B 1 117 ? -3.922 15.266 1.55 1 84.44 117 THR B O 1
ATOM 2144 N N . LYS B 1 118 ? -2.912 17.391 1.7 1 90.5 118 LYS B N 1
ATOM 2145 C CA . LYS B 1 118 ? -1.949 17.109 0.639 1 90.5 118 LYS B CA 1
ATOM 2146 C C . LYS B 1 118 ? -1.174 15.82 0.924 1 90.5 118 LYS B C 1
ATOM 2148 O O . LYS B 1 118 ? -0.585 15.672 1.997 1 90.5 118 LYS B O 1
ATOM 2153 N N . SER B 1 119 ? -1.254 14.812 -0.028 1 93.38 119 SER B N 1
ATOM 2154 C CA . SER B 1 119 ? -0.644 13.508 0.197 1 93.38 119 SER B CA 1
ATOM 2155 C C . SER B 1 119 ? -0.288 12.828 -1.121 1 93.38 119 SER B C 1
ATOM 2157 O O . SER B 1 119 ? -0.755 13.242 -2.184 1 93.38 119 SER B O 1
ATOM 2159 N N . CYS B 1 120 ? 0.581 11.891 -1.092 1 96.56 120 CYS B N 1
ATOM 2160 C CA . CYS B 1 120 ? 0.884 11.062 -2.254 1 96.56 120 CYS B CA 1
ATOM 2161 C C . CYS B 1 120 ? 1.233 9.641 -1.836 1 96.56 120 CYS B C 1
ATOM 2163 O O . CYS B 1 120 ? 1.614 9.406 -0.688 1 96.56 120 CYS B O 1
ATOM 2165 N N . THR B 1 121 ? 1.004 8.703 -2.682 1 98.06 121 THR B N 1
ATOM 2166 C CA . THR B 1 121 ? 1.354 7.305 -2.48 1 98.06 121 THR B CA 1
ATOM 2167 C C . THR B 1 121 ? 2.143 6.766 -3.67 1 98.06 121 THR B C 1
ATOM 2169 O O . THR B 1 121 ? 1.717 6.906 -4.816 1 98.06 121 THR B O 1
ATOM 2172 N N . PHE B 1 122 ? 3.293 6.211 -3.41 1 98.62 122 PHE B N 1
ATOM 2173 C CA . PHE B 1 122 ? 4.039 5.434 -4.395 1 98.62 122 PHE B CA 1
ATOM 2174 C C . PHE B 1 122 ? 3.783 3.941 -4.211 1 98.62 122 PHE B C 1
ATOM 2176 O O . PHE B 1 122 ? 3.812 3.434 -3.09 1 98.62 122 PHE B O 1
ATOM 2183 N N . ILE B 1 123 ? 3.465 3.256 -5.262 1 98.19 123 ILE B N 1
ATOM 2184 C CA . ILE B 1 123 ? 3.596 1.804 -5.297 1 98.19 123 ILE B CA 1
ATOM 2185 C C . ILE B 1 123 ? 4.945 1.422 -5.902 1 98.19 123 ILE B C 1
ATOM 2187 O O . ILE B 1 123 ? 5.23 1.755 -7.055 1 98.19 123 ILE B O 1
ATOM 2191 N N . VAL B 1 124 ? 5.688 0.725 -5.102 1 97.06 124 VAL B N 1
ATOM 2192 C CA . VAL B 1 124 ? 7.047 0.406 -5.527 1 97.06 124 VAL B CA 1
ATOM 2193 C C . VAL B 1 124 ? 7.184 -1.101 -5.738 1 97.06 124 VAL B C 1
ATOM 2195 O O . VAL B 1 124 ? 7.023 -1.882 -4.797 1 97.06 124 VAL B O 1
ATOM 2198 N N . GLY B 1 125 ? 7.402 -1.492 -6.93 1 93.12 125 GLY B N 1
ATOM 2199 C CA . GLY B 1 125 ? 7.684 -2.865 -7.32 1 93.12 125 GLY B CA 1
ATOM 2200 C C . GLY B 1 125 ? 8.695 -2.971 -8.445 1 93.12 125 GLY B C 1
ATOM 2201 O O . GLY B 1 125 ? 9.469 -2.039 -8.68 1 93.12 125 GLY B O 1
ATOM 2202 N N . ALA B 1 126 ? 8.758 -4.164 -8.969 1 90 126 ALA B N 1
ATOM 2203 C CA . ALA B 1 126 ? 9.656 -4.398 -10.094 1 90 126 ALA B CA 1
ATOM 2204 C C . ALA B 1 126 ? 9.117 -5.492 -11.016 1 90 126 ALA B C 1
ATOM 2206 O O . ALA B 1 126 ? 8.398 -6.391 -10.562 1 90 126 ALA B O 1
ATOM 2207 N N . ASN B 1 127 ? 9.438 -5.324 -12.258 1 85.06 127 ASN B N 1
ATOM 2208 C CA . ASN B 1 127 ? 9.109 -6.383 -13.203 1 85.06 127 ASN B CA 1
ATOM 2209 C C . ASN B 1 127 ? 10.164 -7.488 -13.203 1 85.06 127 ASN B C 1
ATOM 2211 O O . ASN B 1 127 ? 9.906 -8.602 -13.664 1 85.06 127 ASN B O 1
ATOM 2215 N N . GLY B 1 128 ? 11.242 -7.191 -12.719 1 82.31 128 GLY B N 1
ATOM 2216 C CA . GLY B 1 128 ? 12.422 -8.047 -12.656 1 82.31 128 GLY B CA 1
ATOM 2217 C C . GLY B 1 128 ? 13.656 -7.316 -12.172 1 82.31 128 GLY B C 1
ATOM 2218 O O . GLY B 1 128 ? 13.57 -6.176 -11.703 1 82.31 128 GLY B O 1
ATOM 2219 N N . PRO B 1 129 ? 14.789 -8.039 -12.305 1 80.69 129 PRO B N 1
ATOM 2220 C CA . PRO B 1 129 ? 16.031 -7.383 -11.875 1 80.69 129 PRO B CA 1
ATOM 2221 C C . PRO B 1 129 ? 16.297 -6.074 -12.617 1 80.69 129 PRO B C 1
ATOM 2223 O O . PRO B 1 129 ? 16.234 -6.035 -13.844 1 80.69 129 PRO B O 1
ATOM 2226 N N . ALA B 1 130 ? 16.562 -5.008 -11.883 1 85.56 130 ALA B N 1
ATOM 2227 C CA . ALA B 1 130 ? 16.938 -3.697 -12.406 1 85.56 130 ALA B CA 1
ATOM 2228 C C . ALA B 1 130 ? 15.82 -3.121 -13.281 1 85.56 130 ALA B C 1
ATOM 2230 O O . ALA B 1 130 ? 16.094 -2.365 -14.211 1 85.56 130 ALA B O 1
ATOM 2231 N N . ASP B 1 131 ? 14.68 -3.504 -13.133 1 89.44 131 ASP B N 1
ATOM 2232 C CA . ASP B 1 131 ? 13.523 -3.041 -13.898 1 89.44 131 ASP B CA 1
ATOM 2233 C C . ASP B 1 131 ? 12.391 -2.605 -12.969 1 89.44 131 ASP B C 1
ATOM 2235 O O . ASP B 1 131 ? 11.336 -3.246 -12.922 1 89.44 131 ASP B O 1
ATOM 2239 N N . PRO B 1 132 ? 12.742 -1.472 -12.234 1 92.75 132 PRO B N 1
ATOM 2240 C CA . PRO B 1 132 ? 11.711 -0.991 -11.32 1 92.75 132 PRO B CA 1
ATOM 2241 C C . PRO B 1 132 ? 10.414 -0.615 -12.039 1 92.75 132 PRO B C 1
ATOM 2243 O O . PRO B 1 132 ? 10.453 -0.159 -13.188 1 92.75 132 PRO B O 1
ATOM 2246 N N . ASN B 1 133 ? 9.344 -0.931 -11.469 1 94.06 133 ASN B N 1
ATOM 2247 C CA . ASN B 1 133 ? 8 -0.496 -11.852 1 94.06 133 ASN B CA 1
ATOM 2248 C C . ASN B 1 133 ? 7.324 0.277 -10.727 1 94.06 133 ASN B C 1
ATOM 2250 O O . ASN B 1 133 ? 6.863 -0.317 -9.75 1 94.06 133 ASN B O 1
ATOM 2254 N N . ILE B 1 134 ? 7.312 1.61 -10.867 1 97.19 134 ILE B N 1
ATOM 2255 C CA . ILE B 1 134 ? 6.832 2.475 -9.797 1 97.19 134 ILE B CA 1
ATOM 2256 C C . ILE B 1 134 ? 5.691 3.348 -10.305 1 97.19 134 ILE B C 1
ATOM 2258 O O . ILE B 1 134 ? 5.762 3.891 -11.414 1 97.19 134 ILE B O 1
ATOM 2262 N N . HIS B 1 135 ? 4.688 3.432 -9.516 1 97.19 135 HIS B N 1
ATOM 2263 C CA . HIS B 1 135 ? 3.559 4.316 -9.789 1 97.19 135 HIS B CA 1
ATOM 2264 C C . HIS B 1 135 ? 3.35 5.309 -8.648 1 97.19 135 HIS B C 1
ATOM 2266 O O . HIS B 1 135 ? 3.467 4.949 -7.477 1 97.19 135 HIS B O 1
ATOM 2272 N N . VAL B 1 136 ? 3.002 6.566 -9.031 1 98.06 136 VAL B N 1
ATOM 2273 C CA . VAL B 1 136 ? 2.742 7.566 -8 1 98.06 136 VAL B CA 1
ATOM 2274 C C . VAL B 1 136 ? 1.336 8.133 -8.172 1 98.06 136 VAL B C 1
ATOM 2276 O O . VAL B 1 136 ? 0.917 8.438 -9.297 1 98.06 136 VAL B O 1
ATOM 2279 N N . GLU B 1 137 ? 0.59 8.148 -7.098 1 96.94 137 GLU B N 1
ATOM 2280 C CA . GLU B 1 137 ? -0.688 8.852 -7.027 1 96.94 137 GLU B CA 1
ATOM 2281 C C . GLU B 1 137 ? -0.583 10.102 -6.16 1 96.94 137 GLU B C 1
ATOM 2283 O O . GLU B 1 137 ? -0.177 10.023 -5 1 96.94 137 GLU B O 1
ATOM 2288 N N . ASN B 1 138 ? -0.999 11.242 -6.758 1 96 138 ASN B N 1
ATOM 2289 C CA . ASN B 1 138 ? -0.979 12.523 -6.062 1 96 138 ASN B CA 1
ATOM 2290 C C . ASN B 1 138 ? -2.385 12.977 -5.684 1 96 138 ASN B C 1
ATOM 2292 O O . ASN B 1 138 ? -3.311 12.891 -6.492 1 96 138 ASN B O 1
ATOM 2296 N N . TYR B 1 139 ? -2.441 13.445 -4.465 1 91.56 139 TYR B N 1
ATOM 2297 C CA . TYR B 1 139 ? -3.74 13.883 -3.969 1 91.56 139 TYR B CA 1
ATOM 2298 C C . TYR B 1 139 ? -3.672 15.32 -3.463 1 91.56 139 TYR B C 1
ATOM 2300 O O . TYR B 1 139 ? -2.66 15.734 -2.891 1 91.56 139 TYR B O 1
ATOM 2308 N N . GLN B 1 140 ? -4.77 16.109 -3.723 1 90.69 140 GLN B N 1
ATOM 2309 C CA . GLN B 1 140 ? -5.008 17.438 -3.164 1 90.69 140 GLN B CA 1
ATOM 2310 C C . GLN B 1 140 ? -3.85 18.375 -3.477 1 90.69 140 GLN B C 1
ATOM 2312 O O . GLN B 1 140 ? -3.367 19.094 -2.596 1 90.69 140 GLN B O 1
ATOM 2317 N N . GLY B 1 141 ? -3.336 18.266 -4.664 1 90.69 141 GLY B N 1
ATOM 2318 C CA . GLY B 1 141 ? -2.365 19.219 -5.164 1 90.69 141 GLY B CA 1
ATOM 2319 C C . GLY B 1 141 ? -0.928 18.781 -4.965 1 90.69 141 GLY B C 1
ATOM 2320 O O . GLY B 1 141 ? 0.005 19.484 -5.336 1 90.69 141 GLY B O 1
ATOM 2321 N N . ALA B 1 142 ? -0.746 17.609 -4.336 1 94.12 142 ALA B N 1
ATOM 2322 C CA . ALA B 1 142 ? 0.61 17.078 -4.219 1 94.12 142 ALA B CA 1
ATOM 2323 C C . ALA B 1 142 ? 1.249 16.891 -5.594 1 94.12 142 ALA B C 1
ATOM 2325 O O . ALA B 1 142 ? 0.56 16.594 -6.57 1 94.12 142 ALA B O 1
ATOM 2326 N N . GLN B 1 143 ? 2.578 17.125 -5.664 1 96.75 143 GLN B N 1
ATOM 2327 C CA . GLN B 1 143 ? 3.357 16.906 -6.883 1 96.75 143 GLN B CA 1
ATOM 2328 C C . GLN B 1 143 ? 4.578 16.031 -6.605 1 96.75 143 GLN B C 1
ATOM 2330 O O . GLN B 1 143 ? 5.703 16.406 -6.938 1 96.75 143 GLN B O 1
ATOM 2335 N N . CYS B 1 144 ? 4.312 14.883 -6.008 1 98.19 144 CYS B N 1
ATOM 2336 C CA . CYS B 1 144 ? 5.379 13.938 -5.691 1 98.19 144 CYS B CA 1
ATOM 2337 C C . CYS B 1 144 ? 5.859 13.219 -6.941 1 98.19 144 CYS B C 1
ATOM 2339 O O . CYS B 1 144 ? 5.07 12.953 -7.852 1 98.19 144 CYS B O 1
ATOM 2341 N N . ASN B 1 145 ? 7.148 12.953 -6.945 1 98.38 145 ASN B N 1
ATOM 2342 C CA . ASN B 1 145 ? 7.746 12.242 -8.07 1 98.38 145 ASN B CA 1
ATOM 2343 C C . ASN B 1 145 ? 8.953 11.422 -7.633 1 98.38 145 ASN B C 1
ATOM 2345 O O . ASN B 1 145 ? 9.25 11.328 -6.441 1 98.38 145 ASN B O 1
ATOM 2349 N N . TYR B 1 146 ? 9.531 10.734 -8.625 1 98.38 146 TYR B N 1
ATOM 2350 C CA . TYR B 1 146 ? 10.719 9.945 -8.32 1 98.38 146 TYR B CA 1
ATOM 2351 C C . TYR B 1 146 ? 11.68 9.93 -9.5 1 98.38 146 TYR B C 1
ATOM 2353 O O . TYR B 1 146 ? 11.289 10.203 -10.633 1 98.38 146 TYR B O 1
ATOM 2361 N N . GLN B 1 147 ? 12.914 9.641 -9.164 1 98 147 GLN B N 1
ATOM 2362 C CA . GLN B 1 147 ? 13.969 9.445 -10.156 1 98 147 GLN B CA 1
ATOM 2363 C C . GLN B 1 147 ? 14.719 8.141 -9.906 1 98 147 GLN B C 1
ATOM 2365 O O . GLN B 1 147 ? 15.109 7.848 -8.773 1 98 147 GLN B O 1
ATOM 2370 N N . ILE B 1 148 ? 14.883 7.379 -11.008 1 97.25 148 ILE B N 1
ATOM 2371 C CA . ILE B 1 148 ? 15.672 6.152 -10.906 1 97.25 148 ILE B CA 1
ATOM 2372 C C . ILE B 1 148 ? 17.156 6.5 -10.891 1 97.25 148 ILE B C 1
ATOM 2374 O O . ILE B 1 148 ? 17.641 7.234 -11.758 1 97.25 148 ILE B O 1
ATOM 2378 N N . ILE B 1 149 ? 17.828 6.051 -9.891 1 96.69 149 ILE B N 1
ATOM 2379 C CA . ILE B 1 149 ? 19.281 6.16 -9.805 1 96.69 149 ILE B CA 1
ATOM 2380 C C . ILE B 1 149 ? 19.922 4.82 -10.148 1 96.69 149 ILE B C 1
ATOM 2382 O O . ILE B 1 149 ? 19.906 3.891 -9.336 1 96.69 149 ILE B O 1
ATOM 2386 N N . GLU B 1 150 ? 20.469 4.723 -11.266 1 93.94 150 GLU B N 1
ATOM 2387 C CA . GLU B 1 150 ? 20.984 3.461 -11.781 1 93.94 150 GLU B CA 1
ATOM 2388 C C . GLU B 1 150 ? 21.984 2.824 -10.812 1 93.94 150 GLU B C 1
ATOM 2390 O O . GLU B 1 150 ? 22.875 3.502 -10.297 1 93.94 150 GLU B O 1
ATOM 2395 N N . GLY B 1 151 ? 21.766 1.52 -10.602 1 92.19 151 GLY B N 1
ATOM 2396 C CA . GLY B 1 151 ? 22.656 0.739 -9.766 1 92.19 151 GLY B CA 1
ATOM 2397 C C . GLY B 1 151 ? 22.438 0.964 -8.281 1 92.19 151 GLY B C 1
ATOM 2398 O O . GLY B 1 151 ? 23.141 0.383 -7.449 1 92.19 151 GLY B O 1
ATOM 2399 N N . LYS B 1 152 ? 21.531 1.773 -7.879 1 94.5 152 LYS B N 1
ATOM 2400 C CA . LYS B 1 152 ? 21.328 2.08 -6.465 1 94.5 152 LYS B CA 1
ATOM 2401 C C . LYS B 1 152 ? 19.875 1.894 -6.059 1 94.5 152 LYS B C 1
ATOM 2403 O O . LYS B 1 152 ? 19.562 1.028 -5.238 1 94.5 152 LYS B O 1
ATOM 2408 N N . GLY B 1 153 ? 18.969 2.568 -6.547 1 96.94 153 GLY B N 1
ATOM 2409 C CA . GLY B 1 153 ? 17.562 2.607 -6.223 1 96.94 153 GLY B CA 1
ATOM 2410 C C . GLY B 1 153 ? 16.859 3.846 -6.754 1 96.94 153 GLY B C 1
ATOM 2411 O O . GLY B 1 153 ? 17.109 4.27 -7.883 1 96.94 153 GLY B O 1
ATOM 2412 N N . GLU B 1 154 ? 15.953 4.391 -6.039 1 98.12 154 GLU B N 1
ATOM 2413 C CA . GLU B 1 154 ? 15.211 5.574 -6.465 1 98.12 154 GLU B CA 1
ATOM 2414 C C . GLU B 1 154 ? 15.336 6.699 -5.441 1 98.12 154 GLU B C 1
ATOM 2416 O O . GLU B 1 154 ? 15.422 6.445 -4.238 1 98.12 154 GLU B O 1
ATOM 2421 N N . ASP B 1 155 ? 15.336 7.891 -5.941 1 98.56 155 ASP B N 1
ATOM 2422 C CA . ASP B 1 155 ? 15.117 9.078 -5.129 1 98.56 155 ASP B CA 1
ATOM 2423 C C . ASP B 1 155 ? 13.68 9.57 -5.242 1 98.56 155 ASP B C 1
ATOM 2425 O O . ASP B 1 155 ? 13.203 9.875 -6.336 1 98.56 155 ASP B O 1
ATOM 2429 N N . PHE B 1 156 ? 13.047 9.633 -4.09 1 98.81 156 PHE B N 1
ATOM 2430 C CA . PHE B 1 156 ? 11.68 10.133 -4.039 1 98.81 156 PHE B CA 1
ATOM 2431 C C . PHE B 1 156 ? 11.648 11.578 -3.572 1 98.81 156 PHE B C 1
ATOM 2433 O O . PHE B 1 156 ? 12.359 11.945 -2.633 1 98.81 156 PHE B O 1
ATOM 2440 N N . THR B 1 157 ? 10.844 12.383 -4.227 1 98.75 157 THR B N 1
ATOM 2441 C CA . THR B 1 157 ? 10.695 13.789 -3.861 1 98.75 157 THR B CA 1
ATOM 2442 C C . THR B 1 157 ? 9.25 14.102 -3.506 1 98.75 157 THR B C 1
ATOM 2444 O O . THR B 1 157 ? 8.336 13.82 -4.285 1 98.75 157 THR B O 1
ATOM 2447 N N . LEU B 1 158 ? 9.094 14.688 -2.328 1 98.06 158 LEU B N 1
ATOM 2448 C CA . LEU B 1 158 ? 7.777 15.117 -1.875 1 98.06 158 LEU B CA 1
ATOM 2449 C C . LEU B 1 158 ? 7.582 16.609 -2.092 1 98.06 158 LEU B C 1
ATOM 2451 O O . LEU B 1 158 ? 8.43 17.422 -1.688 1 98.06 158 LEU B O 1
ATOM 2455 N N . ASN B 1 159 ? 6.473 16.938 -2.74 1 95.06 159 ASN B N 1
ATOM 2456 C CA . ASN B 1 159 ? 6.203 18.328 -3.043 1 95.06 159 ASN B CA 1
ATOM 2457 C C . ASN B 1 159 ? 4.703 18.609 -3.117 1 95.06 159 ASN B C 1
ATOM 2459 O O . ASN B 1 159 ? 3.938 17.781 -3.609 1 95.06 159 ASN B O 1
#

Solvent-accessible surface area (backbone atoms only — not comparable to full-atom values): 17617 Å² total; per-residue (Å²): 134,85,81,77,78,77,76,77,77,78,75,76,73,75,73,72,73,70,70,71,67,68,69,68,66,70,76,75,66,60,75,31,44,32,38,41,41,30,84,47,92,50,35,29,43,33,24,33,32,51,42,34,56,96,39,59,37,32,37,24,41,84,86,66,49,79,32,66,61,59,49,76,47,73,33,20,56,91,34,64,46,50,36,24,38,21,60,80,59,80,76,54,72,61,31,52,42,34,30,33,44,21,35,36,40,64,72,48,74,51,43,94,86,36,26,33,42,37,23,36,38,33,43,43,35,31,58,35,90,95,36,76,44,73,47,75,49,63,33,76,79,32,61,54,50,73,45,84,40,88,99,42,34,39,41,37,39,46,76,134,85,80,77,77,78,78,77,77,77,76,76,74,74,73,74,73,71,70,70,66,67,69,66,68,68,77,77,64,60,75,31,44,33,38,41,38,30,84,48,92,50,36,29,42,33,22,31,33,52,42,33,57,96,38,59,37,31,37,25,41,83,85,66,49,79,31,68,61,57,50,77,45,72,33,20,57,92,32,65,45,51,37,23,38,20,61,78,58,81,76,52,75,61,31,54,42,34,31,34,44,22,36,37,38,65,73,48,73,50,44,91,88,35,24,34,43,35,22,34,38,34,43,44,36,31,59,36,91,96,34,75,44,72,47,76,50,62,32,77,82,31,60,54,50,73,44,84,40,87,98,42,34,39,40,36,40,47,75

pLDDT: mean 80.46, std 22.31, range [30.86, 98.81]